Protein AF-A0A0G0M481-F1 (afdb_monomer_lite)

Radius of gyration: 31.75 Å; chains: 1; bounding box: 57×44×114 Å

Secondary structure (DSSP, 8-state):
--------TTS-HHHHHHHHHHHHHHHHHHHHHHHHHTGGGS---TT-------HHHHHHHHHHHHHHHHHT--EEEEEEEEE--SS-EEEEEE----BTBTTB-HHHHHHHHHHHHHSTTEEEEE-S--B----TTT-GGGGGGBSS-HHHHHHHHHHHHHHHHHTT-EEEEE--TTTTTHHHHHHS--HHHHHH--TT--S-EEEEEEEEEEEEEETTEEEEEEEEEESS-TT---SS-TTHHHHHHHHHHSTT--SEEEE-SS--EEEEEEEES-TT--EEEEEEEE--SBSPPPTT-SS----HHIIIIISSS------EEEE-SSSS-EEEESSHHHHHHHHHHHHHHHHHHHTT-HHHHHHHTT---

Structure (mmCIF, N/CA/C/O backbone):
data_AF-A0A0G0M481-F1
#
_entry.id   AF-A0A0G0M481-F1
#
loop_
_atom_site.group_PDB
_atom_site.id
_atom_site.type_symbol
_atom_site.label_atom_id
_atom_site.label_alt_id
_atom_site.label_comp_id
_atom_site.label_asym_id
_atom_site.label_entity_id
_atom_site.label_seq_id
_atom_site.pdbx_PDB_ins_code
_atom_site.Cartn_x
_atom_site.Cartn_y
_atom_site.Cartn_z
_atom_site.occupancy
_atom_site.B_iso_or_equiv
_atom_site.auth_seq_id
_atom_site.auth_comp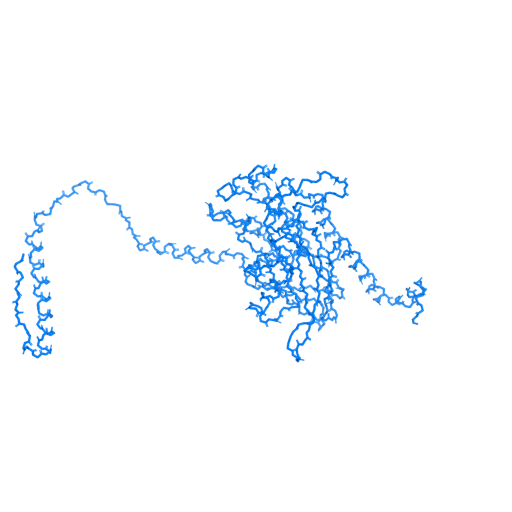_id
_atom_site.auth_asym_id
_atom_site.auth_atom_id
_atom_site.pdbx_PDB_model_num
ATOM 1 N N . MET A 1 1 ? 8.656 1.114 -71.722 1.00 40.84 1 MET A N 1
ATOM 2 C CA . MET A 1 1 ? 7.285 0.979 -72.259 1.00 40.84 1 MET A CA 1
ATOM 3 C C . MET A 1 1 ? 6.829 2.349 -72.732 1.00 40.84 1 MET A C 1
ATOM 5 O O . MET A 1 1 ? 6.982 3.296 -71.974 1.00 40.84 1 MET A O 1
ATOM 9 N N . ARG A 1 2 ? 6.351 2.487 -73.975 1.00 44.06 2 ARG A N 1
ATOM 10 C CA . ARG A 1 2 ? 5.613 3.692 -74.385 1.00 44.06 2 ARG A CA 1
ATOM 11 C C . ARG A 1 2 ? 4.217 3.577 -73.775 1.00 44.06 2 ARG A C 1
ATOM 13 O O . ARG A 1 2 ? 3.552 2.577 -74.023 1.00 44.06 2 ARG A O 1
ATOM 20 N N . GLU A 1 3 ? 3.814 4.546 -72.962 1.00 43.66 3 GLU A N 1
ATOM 21 C CA . GLU A 1 3 ? 2.431 4.672 -72.494 1.00 43.66 3 GLU A CA 1
ATOM 22 C C . GLU A 1 3 ? 1.512 4.781 -73.717 1.00 43.66 3 GLU A C 1
ATOM 24 O O . GLU A 1 3 ? 1.595 5.745 -74.481 1.00 43.66 3 GLU A O 1
ATOM 29 N N . VAL A 1 4 ? 0.657 3.783 -73.936 1.00 53.34 4 VAL A N 1
ATOM 30 C CA . VAL A 1 4 ? -0.422 3.883 -74.920 1.00 53.34 4 VAL A CA 1
ATOM 31 C C . VAL A 1 4 ? -1.553 4.649 -74.239 1.00 53.34 4 VAL A C 1
ATOM 33 O O . VAL A 1 4 ? -2.369 4.064 -73.536 1.00 53.34 4 VAL A O 1
ATOM 36 N N . LYS A 1 5 ? -1.575 5.976 -74.394 1.00 53.34 5 LYS A N 1
ATOM 37 C CA . LYS A 1 5 ? -2.700 6.810 -73.949 1.00 53.34 5 LYS A CA 1
ATOM 38 C C . LYS A 1 5 ? -3.820 6.720 -74.983 1.00 53.34 5 LYS A C 1
ATOM 40 O O . LYS A 1 5 ? -3.868 7.522 -75.910 1.00 53.34 5 LYS A O 1
ATOM 45 N N . GLY A 1 6 ? -4.677 5.710 -74.859 1.00 65.88 6 GLY A N 1
ATOM 46 C CA . GLY A 1 6 ? -5.983 5.734 -75.516 1.00 65.88 6 GLY A CA 1
ATOM 47 C C . GLY A 1 6 ? -6.893 6.706 -74.766 1.00 65.88 6 GLY A C 1
ATOM 48 O O . GLY A 1 6 ? -7.007 6.609 -73.547 1.00 65.88 6 GLY A O 1
ATOM 49 N N . ASP A 1 7 ? -7.492 7.672 -75.458 1.00 66.75 7 ASP A N 1
ATOM 50 C CA . ASP A 1 7 ? -8.517 8.538 -74.872 1.00 66.75 7 ASP A CA 1
ATOM 51 C C . ASP A 1 7 ? -9.852 7.776 -74.846 1.00 66.75 7 ASP A C 1
ATOM 53 O O . ASP A 1 7 ? -10.488 7.581 -75.881 1.00 66.75 7 ASP A O 1
ATOM 57 N N . PHE A 1 8 ? -10.245 7.299 -73.661 1.00 65.75 8 PHE A N 1
ATOM 58 C CA . PHE A 1 8 ? -11.485 6.545 -73.428 1.00 65.75 8 PHE A CA 1
ATOM 59 C C . PHE A 1 8 ? -12.613 7.409 -72.848 1.00 65.75 8 PHE A C 1
ATOM 61 O O . PHE A 1 8 ? -13.573 6.885 -72.281 1.00 65.75 8 PHE A O 1
ATOM 68 N N . SER A 1 9 ? -12.530 8.737 -72.979 1.00 72.62 9 SER A N 1
ATOM 69 C CA . SER A 1 9 ? -13.501 9.670 -72.385 1.00 72.62 9 SER A CA 1
ATOM 70 C C . SER A 1 9 ? -14.952 9.496 -72.867 1.00 72.62 9 SER A C 1
ATOM 72 O O . SER A 1 9 ? -15.862 9.969 -72.191 1.00 72.62 9 SER A O 1
ATOM 74 N N . TYR A 1 10 ? -15.189 8.766 -73.965 1.00 67.12 10 TYR A N 1
ATOM 75 C CA . TYR A 1 10 ? -16.517 8.556 -74.563 1.00 67.12 10 TYR A CA 1
ATOM 76 C C . TYR A 1 10 ? -17.113 7.146 -74.375 1.00 67.12 10 TYR A C 1
ATOM 78 O O . TYR A 1 10 ? -18.211 6.889 -74.868 1.00 67.12 10 TYR A O 1
ATOM 86 N N . ALA A 1 11 ? -16.425 6.219 -73.698 1.00 71.81 11 ALA A N 1
ATOM 87 C CA . ALA A 1 11 ? -16.953 4.868 -73.480 1.00 71.81 11 ALA A CA 1
ATOM 88 C C . ALA A 1 11 ? -17.959 4.833 -72.305 1.00 71.81 11 ALA A C 1
ATOM 90 O O . ALA A 1 11 ? -17.720 5.517 -71.304 1.00 71.81 11 ALA A O 1
ATOM 91 N N . PRO A 1 12 ? -19.051 4.041 -72.383 1.00 79.50 12 PRO A N 1
ATOM 92 C CA . PRO A 1 12 ? -19.905 3.754 -71.228 1.00 79.50 12 PRO A CA 1
ATOM 93 C C . PRO A 1 12 ? -19.081 3.165 -70.075 1.00 79.50 12 PRO A C 1
ATOM 95 O O . PRO A 1 12 ? -18.140 2.414 -70.325 1.00 79.50 12 PRO A O 1
ATOM 98 N N . GLU A 1 13 ? -19.418 3.491 -68.825 1.00 74.88 13 GLU A N 1
ATOM 99 C CA . GLU A 1 13 ? -18.588 3.145 -67.656 1.00 74.88 13 GLU A CA 1
ATOM 100 C C . GLU A 1 13 ? -18.365 1.629 -67.506 1.00 74.88 13 GLU A C 1
ATOM 102 O O . GLU A 1 13 ? -17.252 1.192 -67.239 1.00 74.88 13 GLU A O 1
ATOM 107 N N . GLU A 1 14 ? -19.377 0.823 -67.832 1.00 75.25 14 GLU A N 1
ATOM 108 C CA . GLU A 1 14 ? -19.314 -0.648 -67.844 1.00 75.25 14 GLU A CA 1
ATOM 109 C C . GLU A 1 14 ? -18.236 -1.187 -68.806 1.00 75.25 14 GLU A C 1
ATOM 111 O O . GLU A 1 14 ? -17.574 -2.181 -68.524 1.00 75.25 14 GLU A O 1
ATOM 116 N N . VAL A 1 15 ? -18.001 -0.492 -69.924 1.00 77.12 15 VAL A N 1
ATOM 117 C CA . VAL A 1 15 ? -16.976 -0.859 -70.914 1.00 77.12 15 VAL A CA 1
ATOM 118 C C . VAL A 1 15 ? -15.576 -0.463 -70.434 1.00 77.12 15 VAL A C 1
ATOM 120 O O . VAL A 1 15 ? -14.592 -1.080 -70.840 1.00 77.12 15 VAL A O 1
ATOM 123 N N . LYS A 1 16 ? -15.455 0.550 -69.564 1.00 77.19 16 LYS A N 1
ATOM 124 C CA . LYS A 1 16 ? -14.160 0.949 -68.991 1.00 77.19 16 LYS A CA 1
ATOM 125 C C . LYS A 1 16 ? -13.661 -0.071 -67.972 1.00 77.19 16 LYS A C 1
ATOM 127 O O . LYS A 1 16 ? -12.471 -0.376 -67.996 1.00 77.19 16 LYS A O 1
ATOM 132 N N . ASP A 1 17 ? -14.545 -0.617 -67.140 1.00 77.81 17 ASP A N 1
ATOM 133 C CA . ASP A 1 17 ? -14.179 -1.616 -66.128 1.00 77.81 17 ASP A CA 1
ATOM 134 C C . ASP A 1 17 ? -13.707 -2.926 -66.778 1.00 77.81 17 ASP A C 1
ATOM 136 O O . ASP A 1 17 ? -12.600 -3.389 -66.494 1.00 77.81 17 ASP A O 1
ATOM 140 N N . GLU A 1 18 ? -14.458 -3.458 -67.750 1.00 81.50 18 GLU A N 1
ATOM 141 C CA . GLU A 1 18 ? -14.036 -4.651 -68.504 1.00 81.50 18 GLU A CA 1
ATOM 142 C C . GLU A 1 18 ? -12.710 -4.428 -69.251 1.00 81.50 18 GLU A C 1
ATOM 144 O O . GLU A 1 18 ? -11.869 -5.327 -69.349 1.00 81.50 18 GLU A O 1
ATOM 149 N N . TRP A 1 19 ? -12.485 -3.214 -69.763 1.00 77.75 19 TRP A N 1
ATOM 150 C CA . TRP A 1 19 ? -11.239 -2.870 -70.440 1.00 77.75 19 TRP A CA 1
ATOM 151 C C . TRP A 1 19 ? -10.054 -2.770 -69.469 1.00 77.75 19 TRP A C 1
ATOM 153 O O . TRP A 1 19 ? -8.956 -3.224 -69.799 1.00 77.75 19 TRP A O 1
ATOM 163 N N . MET A 1 20 ? -10.254 -2.232 -68.263 1.00 79.81 20 MET A N 1
ATOM 164 C CA . MET A 1 20 ? -9.219 -2.168 -67.224 1.00 79.81 20 MET A CA 1
ATOM 165 C C . MET A 1 20 ? -8.842 -3.555 -66.693 1.00 79.81 20 MET A C 1
ATOM 167 O O . MET A 1 20 ? -7.650 -3.822 -66.497 1.00 79.81 20 MET A O 1
ATOM 171 N N . ASP A 1 21 ? -9.812 -4.454 -66.536 1.00 81.31 21 ASP A N 1
ATOM 172 C CA . ASP A 1 21 ? -9.558 -5.849 -66.167 1.00 81.31 21 ASP A CA 1
ATOM 173 C C . ASP A 1 21 ? -8.775 -6.574 -67.268 1.00 81.31 21 ASP A C 1
ATOM 175 O O . ASP A 1 21 ? -7.730 -7.173 -66.999 1.00 81.31 21 ASP A O 1
ATOM 179 N N . LEU A 1 22 ? -9.178 -6.417 -68.534 1.00 81.69 22 LEU A N 1
ATOM 180 C CA . LEU A 1 22 ? -8.458 -6.990 -69.672 1.00 81.69 22 LEU A CA 1
ATOM 181 C C . LEU A 1 22 ? -7.022 -6.455 -69.777 1.00 81.69 22 LEU A C 1
ATOM 183 O O . LEU A 1 22 ? -6.088 -7.218 -70.026 1.00 81.69 22 LEU A O 1
ATOM 187 N N . MET A 1 23 ? -6.813 -5.153 -69.577 1.00 81.25 23 MET A N 1
ATOM 188 C CA . MET A 1 23 ? -5.474 -4.558 -69.595 1.00 81.25 23 MET A CA 1
ATOM 189 C C . MET A 1 23 ? -4.624 -5.021 -68.408 1.00 81.25 23 MET A C 1
ATOM 191 O O . MET A 1 23 ? -3.413 -5.211 -68.564 1.00 81.25 23 MET A O 1
ATOM 195 N N . THR A 1 24 ? -5.238 -5.270 -67.251 1.00 80.94 24 THR A N 1
ATOM 196 C CA . THR A 1 24 ? -4.575 -5.875 -66.088 1.00 80.94 24 THR A CA 1
ATOM 197 C C . THR A 1 24 ? -4.164 -7.315 -66.385 1.00 80.94 24 THR A C 1
ATOM 199 O O . THR A 1 24 ? -3.017 -7.691 -66.132 1.00 80.94 24 THR A O 1
ATOM 202 N N . ASP A 1 25 ? -5.036 -8.102 -67.010 1.00 84.25 25 ASP A N 1
ATOM 203 C CA . ASP A 1 25 ? -4.751 -9.477 -67.414 1.00 84.25 25 ASP A CA 1
ATOM 204 C C . ASP A 1 25 ? -3.673 -9.558 -68.496 1.00 84.25 25 ASP A C 1
ATOM 206 O O . ASP A 1 25 ? -2.743 -10.361 -68.381 1.00 84.25 25 ASP A O 1
ATOM 210 N N . ILE A 1 26 ? -3.723 -8.685 -69.506 1.00 81.12 26 ILE A N 1
ATOM 211 C CA . ILE A 1 26 ? -2.690 -8.574 -70.544 1.00 81.12 26 ILE A CA 1
ATOM 212 C C . ILE A 1 26 ? -1.359 -8.140 -69.930 1.00 81.12 26 ILE A C 1
ATOM 214 O O . ILE A 1 26 ? -0.320 -8.711 -70.265 1.00 81.12 26 ILE A O 1
ATOM 218 N N . SER A 1 27 ? -1.363 -7.174 -69.008 1.00 80.75 27 SER A N 1
ATOM 219 C CA . SER A 1 27 ? -0.159 -6.745 -68.290 1.00 80.75 27 SER A CA 1
ATOM 220 C C . SER A 1 27 ? 0.432 -7.897 -67.473 1.00 80.75 27 SER A C 1
ATOM 222 O O . SER A 1 27 ? 1.616 -8.217 -67.606 1.00 80.75 27 SER A O 1
ATOM 224 N N . ASN A 1 28 ? -0.398 -8.617 -66.714 1.00 81.56 28 ASN A N 1
ATOM 225 C CA . ASN A 1 28 ? 0.013 -9.787 -65.938 1.00 81.56 28 ASN A CA 1
ATOM 226 C C . ASN A 1 28 ? 0.538 -10.924 -66.831 1.00 81.56 28 ASN A C 1
ATOM 228 O O . ASN A 1 28 ? 1.534 -11.570 -66.493 1.00 81.56 28 ASN A O 1
ATOM 232 N N . ALA A 1 29 ? -0.093 -11.168 -67.981 1.00 82.69 29 ALA A N 1
ATOM 233 C CA . ALA A 1 29 ? 0.340 -12.164 -68.955 1.00 82.69 29 ALA A CA 1
ATOM 234 C C . ALA A 1 29 ? 1.660 -11.764 -69.630 1.00 82.69 29 ALA A C 1
ATOM 236 O O . ALA A 1 29 ? 2.574 -12.585 -69.717 1.00 82.69 29 ALA A O 1
ATOM 237 N N . SER A 1 30 ? 1.804 -10.498 -70.033 1.00 81.50 30 SER A N 1
ATOM 238 C CA . SER A 1 30 ? 3.041 -9.945 -70.593 1.00 81.50 30 SER A CA 1
ATOM 239 C C . SER A 1 30 ? 4.186 -10.049 -69.589 1.00 81.50 30 SER A C 1
ATOM 241 O O . SER A 1 30 ? 5.251 -10.555 -69.933 1.00 81.50 30 SER A O 1
ATOM 243 N N . LEU A 1 31 ? 3.955 -9.682 -68.323 1.00 75.06 31 LEU A N 1
ATOM 244 C CA . LEU A 1 31 ? 4.934 -9.836 -67.246 1.00 75.06 31 LEU A CA 1
ATOM 245 C C . LEU A 1 31 ? 5.313 -11.303 -67.019 1.00 75.06 31 LEU A C 1
ATOM 247 O O . LEU A 1 31 ? 6.483 -11.596 -66.784 1.00 75.06 31 LEU A O 1
ATOM 251 N N . LYS A 1 32 ? 4.365 -12.246 -67.110 1.00 79.50 32 LYS A N 1
ATOM 252 C CA . LYS A 1 32 ? 4.666 -13.688 -67.035 1.00 79.50 32 LYS A CA 1
ATOM 253 C C . LYS A 1 32 ? 5.544 -14.149 -68.201 1.00 79.50 32 LYS A C 1
ATOM 255 O O . LYS A 1 32 ? 6.520 -14.861 -67.970 1.00 79.50 32 LYS A O 1
ATOM 260 N N . VAL A 1 33 ? 5.227 -13.743 -69.432 1.00 80.19 33 VAL A N 1
ATOM 261 C CA . VAL A 1 33 ? 6.001 -14.101 -70.635 1.00 80.19 33 VAL A CA 1
ATOM 262 C C . VAL A 1 33 ? 7.403 -13.494 -70.588 1.00 80.19 33 VAL A C 1
ATOM 264 O O . VAL A 1 33 ? 8.383 -14.182 -70.871 1.00 80.19 33 VAL A O 1
ATOM 267 N N . GLU A 1 34 ? 7.515 -12.228 -70.192 1.00 77.75 34 GLU A N 1
ATOM 268 C CA . GLU A 1 34 ? 8.793 -11.534 -70.072 1.00 77.75 34 GLU A CA 1
ATOM 269 C C . GLU A 1 34 ? 9.644 -12.142 -68.949 1.00 77.75 34 GLU A C 1
ATOM 271 O O . GLU A 1 34 ? 10.799 -12.485 -69.185 1.00 77.75 34 GLU A O 1
ATOM 276 N N . ARG A 1 35 ? 9.067 -12.424 -67.769 1.00 74.69 35 ARG A N 1
ATOM 277 C CA . ARG A 1 35 ? 9.763 -13.146 -66.684 1.00 74.69 35 ARG A CA 1
ATOM 278 C C . ARG A 1 35 ? 10.349 -14.471 -67.161 1.00 74.69 35 ARG A C 1
ATOM 280 O O . ARG A 1 35 ? 11.500 -14.750 -66.845 1.00 74.69 35 ARG A O 1
ATOM 287 N N . LYS A 1 36 ? 9.597 -15.238 -67.957 1.00 77.44 36 LYS A N 1
ATOM 288 C CA . LYS A 1 36 ? 10.046 -16.521 -68.519 1.00 77.44 36 LYS A CA 1
ATOM 289 C C . LYS A 1 36 ? 11.193 -16.350 -69.521 1.00 77.44 36 LYS A C 1
ATOM 291 O O . LYS A 1 36 ? 12.123 -17.149 -69.541 1.00 77.44 36 LYS A O 1
ATOM 296 N N . LYS A 1 37 ? 11.174 -15.274 -70.320 1.00 77.88 37 LYS A N 1
ATOM 297 C CA . LYS A 1 37 ? 12.295 -14.905 -71.203 1.00 77.88 37 LYS A CA 1
ATOM 298 C C . LYS A 1 37 ? 13.559 -14.519 -70.440 1.00 77.88 37 LYS A C 1
ATOM 300 O O . LYS A 1 37 ? 14.625 -14.671 -71.003 1.00 77.88 37 LYS A O 1
ATOM 305 N N . TRP A 1 38 ? 13.474 -14.047 -69.200 1.00 76.06 38 TRP A N 1
ATOM 306 C CA . TRP A 1 38 ? 14.651 -13.671 -68.406 1.00 76.06 38 TRP A CA 1
ATOM 307 C C . TRP A 1 38 ? 15.047 -14.720 -67.356 1.00 76.06 38 TRP A C 1
ATOM 309 O O . TRP A 1 38 ? 16.016 -14.514 -66.629 1.00 76.06 38 TRP A O 1
ATOM 319 N N . GLU A 1 39 ? 14.348 -15.860 -67.269 1.00 72.50 39 GLU A N 1
ATOM 320 C CA . GLU A 1 39 ? 14.670 -16.933 -66.312 1.00 72.50 39 GLU A CA 1
ATOM 321 C C . GLU A 1 39 ? 16.102 -17.467 -66.475 1.00 72.50 39 GLU A C 1
ATOM 323 O O . GLU A 1 39 ? 16.731 -17.792 -65.475 1.00 72.50 39 GLU A O 1
ATOM 328 N N . HIS A 1 40 ? 16.647 -17.465 -67.697 1.00 73.00 40 HIS A N 1
ATOM 329 C CA . HIS A 1 40 ? 18.017 -17.905 -68.001 1.00 73.00 40 HIS A CA 1
ATOM 330 C C . HIS A 1 40 ? 19.101 -16.831 -67.790 1.00 73.00 40 HIS A C 1
ATOM 332 O O . HIS A 1 40 ? 20.282 -17.132 -67.910 1.00 73.00 40 HIS A O 1
ATOM 338 N N . PHE A 1 41 ? 18.717 -15.588 -67.479 1.00 70.62 41 PHE A N 1
ATOM 339 C CA . PHE A 1 41 ? 19.636 -14.507 -67.091 1.00 70.62 41 PHE A CA 1
ATOM 340 C C . PHE A 1 41 ? 19.697 -14.315 -65.572 1.00 70.62 41 PHE A C 1
ATOM 342 O O . PHE A 1 41 ? 20.280 -13.341 -65.091 1.00 70.62 41 PHE A O 1
ATOM 349 N N . ARG A 1 42 ? 19.076 -15.211 -64.794 1.00 70.94 42 ARG A N 1
ATOM 350 C CA . ARG A 1 42 ? 19.176 -15.162 -63.339 1.00 70.94 42 ARG A CA 1
ATOM 351 C C . ARG A 1 42 ? 20.582 -15.611 -62.940 1.00 70.94 42 ARG A C 1
ATOM 353 O O . ARG A 1 42 ? 20.960 -16.722 -63.293 1.00 70.94 42 ARG A O 1
ATOM 360 N N . PRO A 1 43 ? 21.365 -14.768 -62.252 1.00 77.00 43 PRO A N 1
ATOM 361 C CA . PRO A 1 43 ? 22.667 -15.187 -61.759 1.00 77.00 43 PRO A CA 1
ATOM 362 C C . PRO A 1 43 ? 22.500 -16.359 -60.785 1.00 77.00 43 PRO A C 1
ATOM 364 O O . PRO A 1 43 ? 21.654 -16.310 -59.889 1.00 77.00 43 PRO A O 1
ATOM 367 N N . ASP A 1 44 ? 23.319 -17.394 -60.958 1.00 77.88 44 ASP A N 1
ATOM 368 C CA . ASP A 1 44 ? 23.423 -18.493 -60.004 1.00 77.88 44 ASP A CA 1
ATOM 369 C C . ASP A 1 44 ? 24.261 -18.033 -58.814 1.00 77.88 44 ASP A C 1
ATOM 371 O O . ASP A 1 44 ? 25.463 -17.784 -58.922 1.00 77.88 44 ASP A O 1
ATOM 375 N N . PHE A 1 45 ? 23.626 -17.908 -57.652 1.00 80.31 45 PHE A N 1
ATOM 376 C CA . PHE A 1 45 ? 24.327 -17.536 -56.432 1.00 80.31 45 PHE A CA 1
ATOM 377 C C . PHE A 1 45 ? 24.798 -18.787 -55.683 1.00 80.31 45 PHE A C 1
ATOM 379 O O . PHE A 1 45 ? 24.165 -19.223 -54.721 1.00 80.31 45 PHE A O 1
ATOM 386 N N . LEU A 1 46 ? 25.914 -19.353 -56.141 1.00 77.06 46 LEU A N 1
ATOM 387 C CA . LEU A 1 46 ? 26.436 -20.658 -55.707 1.00 77.06 46 LEU A CA 1
ATOM 388 C C . LEU A 1 46 ? 26.762 -20.743 -54.204 1.00 77.06 46 LEU A C 1
ATOM 390 O O . LEU A 1 46 ? 26.613 -21.808 -53.614 1.00 77.06 46 LEU A O 1
ATOM 394 N N . ASP A 1 47 ? 27.119 -19.617 -53.579 1.00 80.25 47 ASP A N 1
ATOM 395 C CA . ASP A 1 47 ? 27.544 -19.557 -52.173 1.00 80.25 47 ASP A CA 1
ATOM 396 C C . ASP A 1 47 ? 26.591 -18.744 -51.277 1.00 80.25 47 ASP A C 1
ATOM 398 O O . ASP A 1 47 ? 26.973 -18.272 -50.202 1.00 80.25 47 ASP A O 1
ATOM 402 N N . THR A 1 48 ? 25.334 -18.538 -51.695 1.00 77.00 48 THR A N 1
ATOM 403 C CA . THR A 1 48 ? 24.372 -17.816 -50.846 1.00 77.00 48 THR A CA 1
ATOM 404 C C . THR A 1 48 ? 23.983 -18.654 -49.642 1.00 77.00 48 THR A C 1
ATOM 406 O O . THR A 1 48 ? 23.210 -19.606 -49.730 1.00 77.00 48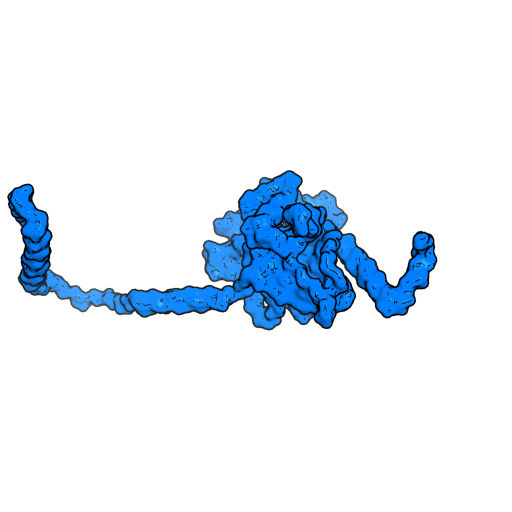 THR A O 1
ATOM 409 N N . GLN A 1 49 ? 24.459 -18.239 -48.474 1.00 73.12 49 GLN A N 1
ATOM 410 C CA . GLN A 1 49 ? 23.938 -18.727 -47.210 1.00 73.12 49 GLN A CA 1
ATOM 411 C C . GLN A 1 49 ? 22.598 -18.045 -46.925 1.00 73.12 49 GLN A C 1
ATOM 413 O O . GLN A 1 49 ? 22.540 -16.903 -46.472 1.00 73.12 49 GLN A O 1
ATOM 418 N N . SER A 1 50 ? 21.497 -18.746 -47.182 1.00 76.19 50 SER A N 1
ATOM 419 C CA . SER A 1 50 ? 20.186 -18.317 -46.701 1.00 76.19 50 SER A CA 1
ATOM 420 C C . SER A 1 50 ? 19.999 -18.781 -45.261 1.00 76.19 50 SER A C 1
ATOM 422 O O . SER A 1 50 ? 20.038 -19.981 -44.974 1.00 76.19 50 SER A O 1
ATOM 424 N N . ARG A 1 51 ? 19.735 -17.852 -44.341 1.00 74.19 51 ARG A N 1
ATOM 425 C CA . ARG A 1 51 ? 19.233 -18.224 -43.017 1.00 74.19 51 ARG A CA 1
ATOM 426 C C . ARG A 1 51 ? 17.807 -18.743 -43.199 1.00 74.19 51 ARG A C 1
ATOM 428 O O . ARG A 1 51 ? 16.952 -17.992 -43.659 1.00 74.19 51 ARG A O 1
ATOM 435 N N . ASN A 1 52 ? 17.552 -20.005 -42.851 1.00 80.06 52 ASN A N 1
ATOM 436 C CA . ASN A 1 52 ? 16.192 -20.542 -42.807 1.00 80.06 52 ASN A CA 1
ATOM 437 C C . ASN A 1 52 ? 15.451 -19.875 -41.635 1.00 80.06 52 ASN A C 1
ATOM 439 O O . ASN A 1 52 ? 15.530 -20.322 -40.492 1.00 80.06 52 ASN A O 1
ATOM 443 N N . TYR A 1 53 ? 14.866 -18.709 -41.903 1.00 83.62 53 TYR A N 1
ATOM 444 C CA . TYR A 1 53 ? 14.141 -17.899 -40.936 1.00 83.62 53 TYR A CA 1
ATOM 445 C C . TYR A 1 53 ? 12.646 -18.106 -41.157 1.00 83.62 53 TYR A C 1
ATOM 447 O O . TYR A 1 53 ? 12.038 -17.470 -42.018 1.00 83.62 53 TYR A O 1
ATOM 455 N N . ASP A 1 54 ? 12.059 -19.009 -40.377 1.00 90.81 54 ASP A N 1
ATOM 456 C CA . ASP A 1 54 ? 10.614 -19.201 -40.360 1.00 90.81 54 ASP A CA 1
ATOM 457 C C . ASP A 1 54 ? 9.962 -18.084 -39.532 1.00 90.81 54 ASP A C 1
ATOM 459 O O . ASP A 1 54 ? 9.784 -18.175 -38.313 1.00 90.81 54 ASP A O 1
ATOM 463 N N . ALA A 1 55 ? 9.621 -16.992 -40.215 1.00 92.38 55 ALA A N 1
ATOM 464 C CA . ALA A 1 55 ? 8.946 -15.855 -39.604 1.00 92.38 55 ALA A CA 1
ATOM 465 C C . ALA A 1 55 ? 7.614 -16.255 -38.938 1.00 92.38 55 ALA A C 1
ATOM 467 O O . ALA A 1 55 ? 7.254 -15.672 -37.915 1.00 92.38 55 ALA A O 1
ATOM 468 N N . GLN A 1 56 ? 6.896 -17.256 -39.466 1.00 93.50 56 GLN A N 1
ATOM 469 C CA . GLN A 1 56 ? 5.626 -17.708 -38.890 1.00 93.50 56 GLN A CA 1
ATOM 470 C C . GLN A 1 56 ? 5.852 -18.438 -37.566 1.00 93.50 56 GLN A C 1
ATOM 472 O O . GLN A 1 56 ? 5.151 -18.171 -36.588 1.00 93.50 56 GLN A O 1
ATOM 477 N N . GLN A 1 57 ? 6.867 -19.302 -37.501 1.00 93.00 57 GLN A N 1
ATOM 478 C CA . GLN A 1 57 ? 7.256 -19.966 -36.259 1.00 93.00 57 GLN A CA 1
ATOM 479 C C . GLN A 1 57 ? 7.715 -18.956 -35.197 1.00 93.00 57 GLN A C 1
ATOM 481 O O . GLN A 1 57 ? 7.321 -19.066 -34.031 1.00 93.00 57 GLN A O 1
ATOM 486 N N . VAL A 1 58 ? 8.493 -17.939 -35.588 1.00 93.06 58 VAL A N 1
ATOM 487 C CA . VAL A 1 58 ? 8.913 -16.866 -34.673 1.00 93.06 58 VAL A CA 1
ATOM 488 C C . VAL A 1 58 ? 7.698 -16.110 -34.137 1.00 93.06 58 VAL A C 1
ATOM 490 O O . VAL A 1 58 ? 7.559 -15.988 -32.919 1.00 93.06 58 VAL A O 1
ATOM 493 N N . LEU A 1 59 ? 6.780 -15.673 -35.004 1.00 95.06 59 LEU A N 1
ATOM 494 C CA . LEU A 1 59 ? 5.561 -14.969 -34.591 1.00 95.06 59 LEU A CA 1
ATOM 495 C C . LEU A 1 59 ? 4.696 -15.810 -33.648 1.00 95.06 59 LEU A C 1
ATOM 497 O O . LEU A 1 59 ? 4.262 -15.306 -32.612 1.00 95.06 59 LEU A O 1
ATOM 501 N N . LYS A 1 60 ? 4.514 -17.103 -33.942 1.00 96.06 60 LYS A N 1
ATOM 502 C CA . LYS A 1 60 ? 3.792 -18.029 -33.059 1.00 96.06 60 LYS A CA 1
ATOM 503 C C . LYS A 1 60 ? 4.429 -18.087 -31.667 1.00 96.06 60 LYS A C 1
ATOM 505 O O . LYS A 1 60 ? 3.731 -17.925 -30.668 1.00 96.06 60 LYS A O 1
ATOM 510 N N . SER A 1 61 ? 5.755 -18.226 -31.599 1.00 95.25 61 SER A N 1
ATOM 511 C CA . SER A 1 61 ? 6.481 -18.266 -30.323 1.00 95.25 61 SER A CA 1
ATOM 512 C C . SER A 1 61 ? 6.375 -16.951 -29.535 1.00 95.25 61 SER A C 1
ATOM 514 O O . SER A 1 61 ? 6.307 -16.963 -28.306 1.00 95.25 61 SER A O 1
ATOM 516 N N . MET A 1 62 ? 6.308 -15.805 -30.224 1.00 94.31 62 MET A N 1
ATOM 517 C CA . MET A 1 62 ? 6.096 -14.498 -29.597 1.00 94.31 62 MET A CA 1
ATOM 518 C C . MET A 1 62 ? 4.682 -14.369 -29.023 1.00 94.31 62 MET A C 1
ATOM 520 O O . MET A 1 62 ? 4.527 -13.876 -27.905 1.00 94.31 62 MET A O 1
ATOM 524 N N . SER A 1 63 ? 3.658 -14.835 -29.744 1.00 94.31 63 SER A N 1
ATOM 525 C CA . SER A 1 63 ? 2.273 -14.847 -29.257 1.00 94.31 63 SER A CA 1
ATOM 526 C C . SER A 1 63 ? 2.108 -15.731 -28.023 1.00 94.31 63 SER A C 1
ATOM 528 O O . SER A 1 63 ? 1.519 -15.291 -27.037 1.00 94.31 63 SER A O 1
ATOM 530 N N . GLU A 1 64 ? 2.676 -16.939 -28.041 1.00 95.56 64 GLU A N 1
ATOM 531 C CA . GLU A 1 64 ? 2.656 -17.856 -26.895 1.00 95.56 64 GLU A CA 1
ATOM 532 C C . GLU A 1 64 ? 3.351 -17.237 -25.675 1.00 95.56 64 GLU A C 1
ATOM 534 O O . GLU A 1 64 ? 2.779 -17.200 -24.586 1.00 95.56 64 GLU A O 1
ATOM 539 N N . ARG A 1 65 ? 4.544 -16.654 -25.861 1.00 93.06 65 ARG A N 1
ATOM 540 C CA . ARG A 1 65 ? 5.263 -15.952 -24.785 1.00 93.06 65 ARG A CA 1
ATOM 541 C C . ARG A 1 65 ? 4.489 -14.760 -24.236 1.00 93.06 65 ARG A C 1
ATOM 543 O O . ARG A 1 65 ? 4.497 -14.556 -23.028 1.00 93.06 65 ARG A O 1
ATOM 550 N N . ARG A 1 66 ? 3.803 -13.987 -25.086 1.00 92.31 66 ARG A N 1
ATOM 551 C CA . ARG A 1 66 ? 2.954 -12.872 -24.641 1.00 92.31 66 ARG A CA 1
ATOM 552 C C . ARG A 1 66 ? 1.812 -13.365 -23.754 1.00 92.31 66 ARG A C 1
ATOM 554 O O . ARG A 1 66 ? 1.550 -12.737 -22.736 1.00 92.31 66 ARG A O 1
ATOM 561 N N . ILE A 1 67 ? 1.136 -14.452 -24.133 1.00 93.38 67 ILE A N 1
ATOM 562 C CA . ILE A 1 67 ? 0.039 -15.026 -23.338 1.00 93.38 67 ILE A CA 1
ATOM 563 C C . ILE A 1 67 ? 0.569 -15.516 -21.990 1.00 93.38 67 ILE A C 1
ATOM 565 O O . ILE A 1 67 ? 0.019 -15.140 -20.959 1.00 93.38 67 ILE A O 1
ATOM 569 N N . LEU A 1 68 ? 1.669 -16.275 -21.994 1.00 92.81 68 LEU A N 1
ATOM 570 C CA . LEU A 1 68 ? 2.302 -16.763 -20.767 1.00 92.81 68 LEU A CA 1
ATOM 571 C C . L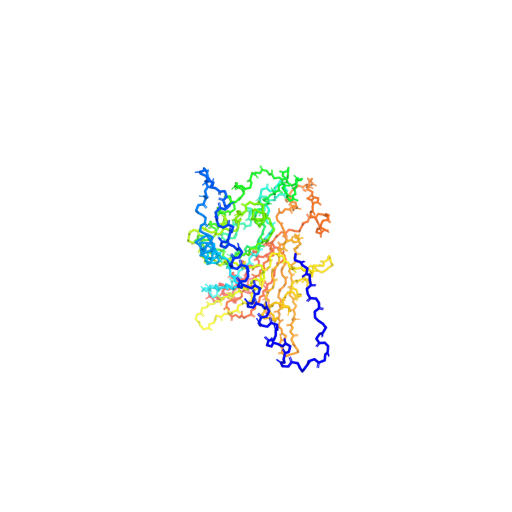EU A 1 68 ? 2.733 -15.614 -19.852 1.00 92.81 68 LEU A C 1
ATOM 573 O O . LEU A 1 68 ? 2.475 -15.672 -18.658 1.00 92.81 68 LEU A O 1
ATOM 577 N N . TYR A 1 69 ? 3.318 -14.553 -20.412 1.00 89.19 69 TYR A N 1
ATOM 578 C CA . TYR A 1 69 ? 3.699 -13.359 -19.658 1.00 89.19 69 TYR A CA 1
ATOM 579 C C . TYR A 1 69 ? 2.490 -12.656 -19.022 1.00 89.19 69 TYR A C 1
ATOM 581 O O . TYR A 1 69 ? 2.544 -12.256 -17.866 1.00 89.19 69 TYR A O 1
ATOM 589 N N . GLN A 1 70 ? 1.377 -12.518 -19.750 1.00 88.75 70 GLN A N 1
ATOM 590 C CA . GLN A 1 70 ? 0.157 -11.920 -19.193 1.00 88.75 70 GLN A CA 1
ATOM 591 C C . GLN A 1 70 ? -0.457 -12.795 -18.092 1.00 88.75 70 GLN A C 1
ATOM 593 O O . GLN A 1 70 ? -0.970 -12.271 -17.113 1.00 88.75 70 GLN A O 1
ATOM 598 N N . GLN A 1 71 ? -0.379 -14.120 -18.233 1.00 89.50 71 GLN A N 1
ATOM 599 C CA . GLN A 1 71 ? -0.866 -15.075 -17.235 1.00 89.50 71 GLN A CA 1
ATOM 600 C C . GLN A 1 71 ? 0.050 -15.199 -16.011 1.00 89.50 71 GLN A C 1
ATOM 602 O O . GLN A 1 71 ? -0.415 -15.622 -14.957 1.00 89.50 71 GLN A O 1
ATOM 607 N N . SER A 1 72 ? 1.339 -14.866 -16.140 1.00 89.25 72 SER A N 1
ATOM 608 C CA . SER A 1 72 ? 2.305 -14.922 -15.038 1.00 89.25 72 SER A CA 1
ATOM 609 C C . SER A 1 72 ? 2.317 -13.669 -14.167 1.00 89.25 72 SER A C 1
ATOM 611 O O . SER A 1 72 ? 3.005 -13.660 -13.148 1.00 89.25 72 SER A O 1
ATOM 613 N N . LYS A 1 73 ? 1.595 -12.614 -14.565 1.00 92.81 73 LYS A N 1
ATOM 614 C CA . LYS A 1 73 ? 1.443 -11.396 -13.766 1.00 92.81 73 LYS A CA 1
ATOM 615 C C . LYS A 1 73 ? 0.887 -11.732 -12.388 1.00 92.81 73 LYS A C 1
ATOM 617 O O . LYS A 1 73 ? -0.029 -12.541 -12.245 1.00 92.81 73 LYS A O 1
ATOM 622 N N . ILE A 1 74 ? 1.480 -11.121 -11.370 1.00 95.56 74 ILE A N 1
ATOM 623 C CA . ILE A 1 74 ? 1.118 -11.366 -9.970 1.00 95.56 74 ILE A CA 1
ATOM 624 C C . ILE A 1 74 ? 0.086 -10.362 -9.457 1.00 95.56 74 ILE A C 1
ATOM 626 O O . ILE A 1 74 ? -0.448 -10.561 -8.358 1.00 95.56 74 ILE A O 1
ATOM 630 N N . GLU A 1 75 ? -0.114 -9.284 -10.217 1.00 96.00 75 GLU A N 1
ATOM 631 C CA . GLU A 1 75 ? -1.037 -8.193 -9.966 1.00 96.00 75 GLU A CA 1
ATOM 632 C C . GLU A 1 75 ? -2.448 -8.464 -10.505 1.00 96.00 75 GLU A C 1
ATOM 634 O O . GLU A 1 75 ? -2.641 -9.184 -11.485 1.00 96.00 75 GLU A O 1
ATOM 639 N N . GLN A 1 76 ? -3.442 -7.877 -9.843 1.00 96.56 76 GLN A N 1
ATOM 640 C CA . GLN A 1 76 ? -4.856 -7.946 -10.211 1.00 96.56 76 GLN A CA 1
ATOM 641 C C . GLN A 1 76 ? -5.573 -6.640 -9.839 1.00 96.56 76 GLN A C 1
ATOM 643 O O . GLN A 1 76 ? -5.088 -5.874 -9.008 1.00 96.56 76 GLN A O 1
ATOM 648 N N . MET A 1 77 ? -6.745 -6.385 -10.418 1.00 96.94 77 MET A N 1
ATOM 649 C CA . MET A 1 77 ? -7.521 -5.174 -10.112 1.00 96.94 77 MET A CA 1
ATOM 650 C C . MET A 1 77 ? -8.192 -5.219 -8.737 1.00 96.94 77 MET A C 1
ATOM 652 O O . MET A 1 77 ? -8.333 -4.182 -8.097 1.00 96.94 77 MET A O 1
ATOM 656 N N . GLU A 1 78 ? -8.591 -6.405 -8.273 1.00 97.88 78 GLU A N 1
ATOM 657 C CA . GLU A 1 78 ? -9.374 -6.564 -7.045 1.00 97.88 78 GLU A CA 1
ATOM 658 C C . GLU A 1 78 ? -8.794 -7.650 -6.138 1.00 97.88 78 GLU A C 1
ATOM 660 O O . GLU A 1 78 ? -8.405 -8.726 -6.592 1.00 97.88 78 GLU A O 1
ATOM 665 N N . GLY A 1 79 ? -8.751 -7.394 -4.833 1.00 97.88 79 GLY A N 1
ATOM 666 C CA . GLY A 1 79 ? -8.298 -8.335 -3.810 1.00 97.88 79 GLY A CA 1
ATOM 667 C C . GLY A 1 79 ? -9.378 -8.569 -2.766 1.00 97.88 79 GLY A C 1
ATOM 668 O O . GLY A 1 79 ? -10.071 -7.638 -2.387 1.00 97.88 79 GLY A O 1
ATOM 669 N N . HIS A 1 80 ? -9.508 -9.800 -2.274 1.00 98.44 80 HIS A N 1
ATOM 670 C CA . HIS A 1 80 ? -10.522 -10.161 -1.282 1.00 98.44 80 HIS A CA 1
ATOM 671 C C . HIS A 1 80 ? -9.853 -10.792 -0.065 1.00 98.44 80 HIS A C 1
ATOM 673 O O . HIS A 1 80 ? -9.206 -11.833 -0.184 1.00 98.44 80 HIS A O 1
ATOM 679 N N . ILE A 1 81 ? -10.025 -10.187 1.109 1.00 98.25 81 ILE A N 1
ATOM 680 C CA . ILE A 1 81 ? -9.434 -10.656 2.363 1.00 98.25 81 ILE A CA 1
ATOM 681 C C . ILE A 1 81 ? -10.513 -10.806 3.422 1.00 98.25 81 ILE A C 1
ATOM 683 O O . ILE A 1 81 ? -11.336 -9.920 3.614 1.00 98.25 81 ILE A O 1
ATOM 687 N N . LYS A 1 82 ? -10.485 -11.922 4.156 1.00 98.44 82 LYS A N 1
ATOM 688 C CA . LYS A 1 82 ? -11.417 -12.182 5.254 1.00 98.44 82 LYS A CA 1
ATOM 689 C C . LYS A 1 82 ? -10.688 -12.377 6.573 1.00 98.44 82 LYS A C 1
ATOM 691 O O . LYS A 1 82 ? -9.891 -13.304 6.710 1.00 98.44 82 LYS A O 1
ATOM 696 N N . ILE A 1 83 ? -11.051 -11.579 7.571 1.00 98.00 83 ILE A N 1
ATOM 697 C CA . ILE A 1 83 ? -10.526 -11.655 8.933 1.00 98.00 83 ILE A CA 1
ATOM 698 C C . ILE A 1 83 ? -11.664 -12.042 9.875 1.00 98.00 83 ILE A C 1
ATOM 700 O O . ILE A 1 83 ? -12.590 -11.276 10.136 1.00 98.00 83 ILE A O 1
ATOM 704 N N . LYS A 1 84 ? -11.588 -13.268 10.399 1.00 97.62 84 LYS A N 1
ATOM 705 C CA . LYS A 1 84 ? -12.586 -13.811 11.328 1.00 97.62 84 LYS A CA 1
ATOM 706 C C . LYS A 1 84 ? -12.291 -13.352 12.754 1.00 97.62 84 LYS A C 1
ATOM 708 O O . LYS A 1 84 ? -11.526 -13.998 13.466 1.00 97.62 84 LYS A O 1
ATOM 713 N N . THR A 1 85 ? -12.919 -12.267 13.181 1.00 95.62 85 THR A N 1
ATOM 714 C CA . THR A 1 85 ? -12.722 -11.652 14.501 1.00 95.62 85 THR A CA 1
ATOM 715 C C . THR A 1 85 ? -14.025 -11.028 14.985 1.00 95.62 85 THR A C 1
ATOM 717 O O . THR A 1 85 ? -14.832 -10.628 14.160 1.00 95.62 85 THR A O 1
ATOM 720 N N . ASP A 1 86 ? -14.216 -10.953 16.299 1.00 93.56 86 ASP A N 1
ATOM 721 C CA . ASP A 1 86 ? -15.268 -10.129 16.922 1.00 93.56 86 ASP A CA 1
ATOM 722 C C . ASP A 1 86 ? -14.676 -8.820 17.481 1.00 93.56 86 ASP A C 1
ATOM 724 O O . ASP A 1 86 ? -15.387 -7.931 17.929 1.00 93.56 86 ASP A O 1
ATOM 728 N N . MET A 1 87 ? -13.346 -8.697 17.426 1.00 95.00 87 MET A N 1
ATOM 729 C CA . MET A 1 87 ? -12.586 -7.538 17.875 1.00 95.00 87 MET A CA 1
ATOM 730 C C . MET A 1 87 ? -12.253 -6.626 16.696 1.00 95.00 87 MET A C 1
ATOM 732 O O . MET A 1 87 ? -11.930 -7.153 15.622 1.00 95.00 87 MET A O 1
ATOM 736 N N . PRO A 1 88 ? -12.193 -5.304 16.912 1.00 95.62 88 PRO A N 1
ATOM 737 C CA . PRO A 1 88 ? -11.681 -4.365 15.925 1.00 95.62 88 PRO A CA 1
ATOM 738 C C . PRO A 1 88 ? -10.247 -4.685 15.505 1.00 95.62 88 PRO A C 1
ATOM 740 O O . PRO A 1 88 ? -9.458 -5.288 16.253 1.00 95.62 88 PRO A O 1
ATOM 743 N N . ILE A 1 89 ? -9.921 -4.265 14.289 1.00 98.44 89 ILE A N 1
ATOM 744 C CA . ILE A 1 89 ? -8.595 -4.405 13.693 1.00 98.44 89 ILE A CA 1
ATOM 745 C C . ILE A 1 89 ? -8.064 -3.044 13.271 1.00 98.44 89 ILE A C 1
ATOM 747 O O . ILE A 1 89 ? -8.835 -2.127 13.001 1.00 98.44 89 ILE A O 1
ATOM 751 N N . THR A 1 90 ? -6.747 -2.944 13.158 1.00 98.75 90 THR A N 1
ATOM 752 C CA . THR A 1 90 ? -6.076 -1.753 12.643 1.00 98.75 90 THR A CA 1
ATOM 753 C C . THR A 1 90 ? -5.263 -2.119 11.418 1.00 98.75 90 THR A C 1
ATOM 755 O O . THR A 1 90 ? -4.523 -3.102 11.426 1.00 98.75 90 THR A O 1
ATOM 758 N N . VAL A 1 91 ? -5.388 -1.321 10.366 1.00 98.81 91 VAL A N 1
ATOM 759 C CA . VAL A 1 91 ? -4.584 -1.433 9.153 1.00 98.81 91 VAL A CA 1
ATOM 760 C C . VAL A 1 91 ? -3.704 -0.202 9.050 1.00 98.81 91 VAL A C 1
ATOM 762 O O . VAL A 1 91 ? -4.199 0.924 9.025 1.00 98.81 91 VAL A O 1
ATOM 765 N N . ILE A 1 92 ? -2.398 -0.431 8.981 1.00 98.75 92 ILE A N 1
ATOM 766 C CA . ILE A 1 92 ? -1.382 0.604 8.829 1.00 98.75 92 ILE A CA 1
ATOM 767 C C . ILE A 1 92 ? -0.871 0.528 7.393 1.00 98.75 92 ILE A C 1
ATOM 769 O O . ILE A 1 92 ? -0.046 -0.334 7.077 1.00 98.75 92 ILE A O 1
ATOM 773 N N . PRO A 1 93 ? -1.387 1.360 6.481 1.00 98.62 93 PRO A N 1
ATOM 774 C CA . PRO A 1 93 ? -0.815 1.457 5.153 1.00 98.62 93 PRO A CA 1
ATOM 775 C C . PRO A 1 93 ? 0.588 2.078 5.213 1.00 98.62 93 PRO A C 1
ATOM 777 O O . PRO A 1 93 ? 0.817 3.095 5.865 1.00 98.62 93 PRO A O 1
ATOM 780 N N . ILE A 1 94 ? 1.532 1.447 4.523 1.00 98.25 94 ILE A N 1
ATOM 781 C CA . ILE A 1 94 ? 2.945 1.811 4.461 1.00 98.25 94 ILE A CA 1
ATOM 782 C C . ILE A 1 94 ? 3.344 1.935 2.990 1.00 98.25 94 ILE A C 1
ATOM 784 O O . ILE A 1 94 ? 3.150 1.018 2.199 1.00 98.25 94 ILE A O 1
ATOM 788 N N . GLY A 1 95 ? 3.945 3.060 2.626 1.00 97.00 95 GLY A N 1
ATOM 789 C CA . GLY A 1 95 ? 4.503 3.318 1.300 1.00 97.00 95 GLY A CA 1
ATOM 790 C C . GLY A 1 95 ? 5.690 4.264 1.411 1.00 97.00 95 GLY A C 1
ATOM 791 O O . GLY A 1 95 ? 6.004 4.726 2.509 1.00 97.00 95 GLY A O 1
ATOM 792 N N . ASP A 1 96 ? 6.363 4.514 0.287 1.00 96.88 96 ASP A N 1
ATOM 793 C CA . ASP A 1 96 ? 7.521 5.421 0.223 1.00 96.88 96 ASP A CA 1
ATOM 794 C C . ASP A 1 96 ? 8.544 5.117 1.326 1.00 96.88 96 ASP A C 1
ATOM 796 O O . ASP A 1 96 ? 9.017 5.998 2.052 1.00 96.88 96 ASP A O 1
ATOM 800 N N . ILE A 1 97 ? 8.858 3.828 1.481 1.00 97.56 97 ILE A N 1
ATOM 801 C CA . ILE A 1 97 ? 9.871 3.362 2.425 1.00 97.56 97 ILE A CA 1
ATOM 802 C C . ILE A 1 97 ? 11.237 3.835 1.926 1.00 97.56 97 ILE A C 1
ATOM 804 O O . ILE A 1 97 ? 11.994 4.409 2.696 1.00 97.56 97 ILE A O 1
ATOM 808 N N . HIS A 1 98 ? 11.542 3.653 0.638 1.00 96.62 98 HIS A N 1
ATOM 809 C CA . HIS A 1 98 ? 12.848 3.936 0.032 1.00 96.62 98 HIS A CA 1
ATOM 810 C C . HIS A 1 98 ? 14.005 3.256 0.766 1.00 96.62 98 HIS A C 1
ATOM 812 O O . HIS A 1 98 ? 15.034 3.874 1.055 1.00 96.62 98 HIS A O 1
ATOM 818 N N . LEU A 1 99 ? 13.843 1.969 1.087 1.00 97.38 99 LEU A N 1
ATOM 819 C CA . LEU A 1 99 ? 14.917 1.204 1.705 1.00 97.38 99 LEU A CA 1
ATOM 820 C C . LEU A 1 99 ? 16.173 1.256 0.824 1.00 97.38 99 LEU A C 1
ATOM 822 O O . LEU A 1 99 ? 16.112 0.968 -0.370 1.00 97.38 99 LEU A O 1
ATOM 826 N N . GLY A 1 100 ? 17.308 1.589 1.437 1.00 94.81 100 GLY A N 1
ATOM 827 C CA . GLY A 1 100 ? 18.607 1.696 0.775 1.00 94.81 100 GLY A CA 1
ATOM 828 C C . GLY A 1 100 ? 19.056 3.125 0.503 1.00 94.81 100 GLY A C 1
ATOM 829 O O . GLY A 1 100 ? 20.243 3.322 0.271 1.00 94.81 100 GLY A O 1
ATOM 830 N N . SER A 1 101 ? 18.163 4.112 0.598 1.00 93.19 101 SER A N 1
ATOM 831 C CA . SER A 1 101 ? 18.554 5.522 0.560 1.00 93.19 101 SER A CA 1
ATOM 832 C C . SER A 1 101 ? 19.338 5.912 1.817 1.00 93.19 101 SER A C 1
ATOM 834 O O . SER A 1 101 ? 18.955 5.542 2.923 1.00 93.19 101 SER A O 1
ATOM 836 N N . VAL A 1 102 ? 20.358 6.762 1.677 1.00 90.94 102 VAL A N 1
ATOM 837 C CA . VAL A 1 102 ? 21.092 7.350 2.818 1.00 90.94 102 VAL A CA 1
ATOM 838 C C . VAL A 1 102 ? 20.221 8.264 3.693 1.00 90.94 102 VAL A C 1
ATOM 840 O O . VAL A 1 102 ? 20.566 8.526 4.837 1.00 90.94 102 VAL A O 1
ATOM 843 N N . TYR A 1 103 ? 19.081 8.730 3.172 1.00 90.56 103 TYR A N 1
ATOM 844 C CA . TYR A 1 103 ? 18.090 9.550 3.887 1.00 90.56 103 TYR A CA 1
ATOM 845 C C . TYR A 1 103 ? 16.946 8.742 4.518 1.00 90.56 103 TYR A C 1
ATOM 847 O O . TYR A 1 103 ? 15.952 9.326 4.953 1.00 90.56 103 TYR A O 1
ATOM 855 N N . HIS A 1 104 ? 17.011 7.410 4.478 1.00 92.50 104 HIS A N 1
ATOM 856 C CA . HIS A 1 104 ? 15.975 6.549 5.040 1.00 92.50 104 HIS A CA 1
ATOM 857 C C . HIS A 1 104 ? 16.136 6.412 6.563 1.00 92.50 104 HIS A C 1
ATOM 859 O O . HIS A 1 104 ? 17.216 6.095 7.060 1.00 92.50 104 HIS A O 1
ATOM 865 N N . ASN A 1 105 ? 15.044 6.578 7.308 1.00 93.38 105 ASN A N 1
ATOM 866 C CA . ASN A 1 105 ? 15.016 6.396 8.756 1.00 93.38 105 ASN A CA 1
ATOM 867 C C . ASN A 1 105 ? 14.793 4.914 9.120 1.00 93.38 105 ASN A C 1
ATOM 869 O O . ASN A 1 105 ? 13.664 4.461 9.339 1.00 93.38 105 ASN A O 1
ATOM 873 N N . HIS A 1 106 ? 15.898 4.159 9.161 1.00 93.31 106 HIS A N 1
ATOM 874 C CA . HIS A 1 106 ? 15.894 2.712 9.413 1.00 93.31 106 HIS A CA 1
ATOM 875 C C . HIS A 1 106 ? 15.319 2.349 10.785 1.00 93.31 106 HIS A C 1
ATOM 877 O O . HIS A 1 106 ? 14.582 1.370 10.900 1.00 93.31 106 HIS A O 1
ATOM 883 N N . GLU A 1 107 ? 15.629 3.137 11.815 1.00 93.56 107 GLU A N 1
ATOM 884 C CA . GLU A 1 107 ? 15.190 2.885 13.189 1.00 93.56 107 GLU A CA 1
ATOM 885 C C . GLU A 1 107 ? 13.673 3.018 13.323 1.00 93.56 107 GLU A C 1
ATOM 887 O O . GLU A 1 107 ? 13.016 2.143 13.889 1.00 93.56 107 GLU A O 1
ATOM 892 N N . LEU A 1 108 ? 13.096 4.072 12.734 1.00 94.44 108 LEU A N 1
ATOM 893 C CA . LEU A 1 108 ? 11.652 4.276 12.719 1.00 94.44 108 LEU A CA 1
ATOM 894 C C . LEU A 1 108 ? 10.938 3.157 11.953 1.00 94.44 108 LEU A C 1
ATOM 896 O O . LEU A 1 108 ? 9.923 2.637 12.421 1.00 94.44 108 LEU A O 1
ATOM 900 N N . PHE A 1 109 ? 11.474 2.761 10.795 1.00 97.12 109 PHE A N 1
ATOM 901 C CA . PHE A 1 109 ? 10.932 1.643 10.025 1.00 97.12 109 PHE A CA 1
ATOM 902 C C . PHE A 1 109 ? 10.963 0.343 10.829 1.00 97.12 109 PHE A C 1
ATOM 904 O O . PHE A 1 109 ? 9.934 -0.321 10.966 1.00 97.12 109 PHE A O 1
ATOM 911 N N . GLN A 1 110 ? 12.106 0.013 11.432 1.00 96.88 110 GLN A N 1
ATOM 912 C CA . GLN A 1 110 ? 12.254 -1.192 12.239 1.00 96.88 110 GLN A CA 1
ATOM 913 C C . GLN A 1 110 ? 11.320 -1.182 13.456 1.00 96.88 110 GLN A C 1
ATOM 915 O O . GLN A 1 110 ? 10.665 -2.196 13.710 1.00 96.88 110 GLN A O 1
ATOM 920 N N . LYS A 1 111 ? 11.197 -0.049 14.164 1.00 96.94 111 LYS A N 1
ATOM 921 C CA . LYS A 1 111 ? 10.224 0.136 15.254 1.00 96.94 111 LYS A CA 1
ATOM 922 C C . LYS A 1 111 ? 8.811 -0.183 14.769 1.00 96.94 111 LYS A C 1
ATOM 924 O O . LYS A 1 111 ? 8.160 -1.047 15.348 1.00 96.94 111 LYS A O 1
ATOM 929 N N . HIS A 1 112 ? 8.356 0.452 13.686 1.00 98.06 112 HIS A N 1
ATOM 930 C CA . HIS A 1 112 ? 6.995 0.261 13.173 1.00 98.06 112 HIS A CA 1
ATOM 931 C C . HIS A 1 112 ? 6.729 -1.197 12.775 1.00 98.06 112 HIS A C 1
ATOM 933 O O . HIS A 1 112 ? 5.710 -1.759 13.173 1.00 98.06 112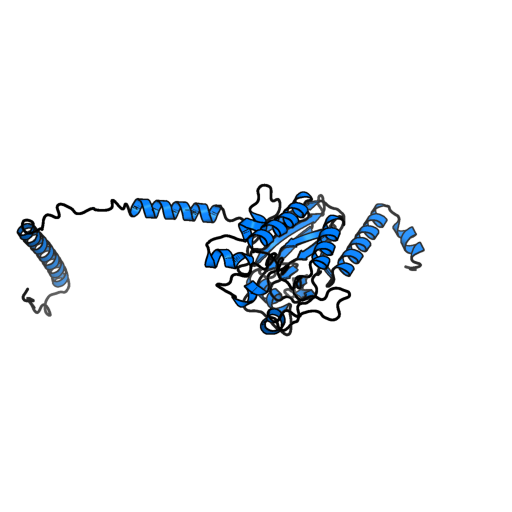 HIS A O 1
ATOM 939 N N . ILE A 1 113 ? 7.648 -1.838 12.043 1.00 98.38 113 ILE A N 1
ATOM 940 C CA . ILE A 1 113 ? 7.489 -3.248 11.658 1.00 98.38 113 ILE A CA 1
ATOM 941 C C . ILE A 1 113 ? 7.434 -4.156 12.889 1.00 98.38 113 ILE A C 1
ATOM 943 O O . ILE A 1 113 ? 6.576 -5.034 12.957 1.00 98.38 113 ILE A O 1
ATOM 947 N N . THR A 1 114 ? 8.301 -3.922 13.875 1.00 98.06 114 THR A N 1
ATOM 948 C CA . THR A 1 114 ? 8.343 -4.715 15.113 1.00 98.06 114 THR A CA 1
ATOM 949 C C . THR A 1 114 ? 7.029 -4.581 15.876 1.00 98.06 114 THR A C 1
ATOM 951 O O . THR A 1 114 ? 6.388 -5.584 16.183 1.00 98.06 114 THR A O 1
ATOM 954 N N . THR A 1 115 ? 6.546 -3.351 16.066 1.00 98.38 115 THR A N 1
ATOM 955 C CA . THR A 1 115 ? 5.265 -3.094 16.729 1.00 98.38 115 THR A CA 1
ATOM 956 C C . THR A 1 115 ? 4.088 -3.730 15.984 1.00 98.38 115 THR A C 1
ATOM 958 O O . THR A 1 115 ? 3.222 -4.321 16.627 1.00 98.38 115 THR A O 1
ATOM 961 N N . ILE A 1 116 ? 4.050 -3.682 14.646 1.00 98.31 116 ILE A N 1
ATOM 962 C CA . ILE A 1 116 ? 2.998 -4.346 13.850 1.00 98.31 116 ILE A CA 1
ATOM 963 C C . ILE A 1 116 ? 3.008 -5.863 14.072 1.00 98.31 116 ILE A C 1
ATOM 965 O O . ILE A 1 116 ? 1.945 -6.471 14.200 1.00 98.31 116 ILE A O 1
ATOM 969 N N . MET A 1 117 ? 4.186 -6.490 14.124 1.00 97.50 117 MET A N 1
ATOM 970 C CA . MET A 1 117 ? 4.286 -7.931 14.373 1.00 97.50 117 MET A CA 1
ATOM 971 C C . MET A 1 117 ? 3.790 -8.311 15.768 1.00 97.50 117 MET A C 1
ATOM 973 O O . MET A 1 117 ? 3.024 -9.269 15.917 1.00 97.50 117 MET A O 1
ATOM 977 N N . GLU A 1 118 ? 4.226 -7.552 16.772 1.00 97.06 118 GLU A N 1
ATOM 978 C CA . GLU A 1 118 ? 3.993 -7.833 18.188 1.00 97.06 118 GLU A CA 1
ATOM 979 C C . GLU A 1 118 ? 2.577 -7.467 18.648 1.00 97.06 118 GLU A C 1
ATOM 981 O O . GLU A 1 118 ? 2.105 -8.005 19.648 1.00 97.06 118 GLU A O 1
ATOM 986 N N . THR A 1 119 ? 1.862 -6.609 17.910 1.00 97.88 119 THR A N 1
ATOM 987 C CA . THR A 1 119 ? 0.532 -6.122 18.305 1.00 97.88 119 THR A CA 1
ATOM 988 C C . THR A 1 119 ? -0.596 -6.929 17.642 1.00 97.88 119 THR A C 1
ATOM 990 O O . THR A 1 119 ? -0.799 -6.858 16.425 1.00 97.88 119 THR A O 1
ATOM 993 N N . PRO A 1 120 ? -1.406 -7.695 18.401 1.00 96.31 120 PRO A N 1
ATOM 994 C CA . PRO A 1 120 ? -2.495 -8.486 17.835 1.00 96.31 120 PRO A CA 1
ATOM 995 C C . PRO A 1 120 ? -3.571 -7.633 17.161 1.00 96.31 120 PRO A C 1
ATOM 997 O O . PRO A 1 120 ? -4.058 -6.657 17.727 1.00 96.31 120 PRO A O 1
ATOM 1000 N N . GLY A 1 121 ? -4.010 -8.053 15.975 1.00 97.25 121 GLY A N 1
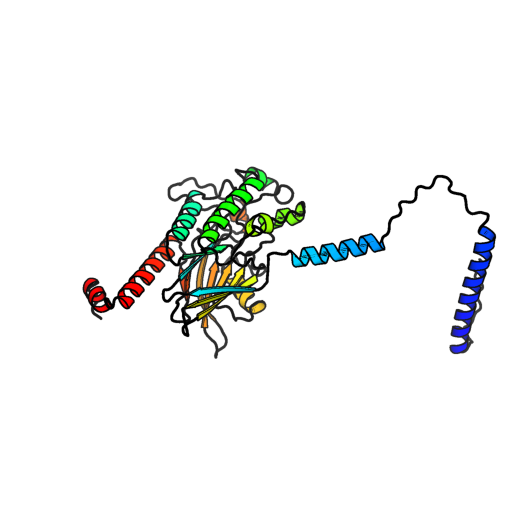ATOM 1001 C CA . GLY A 1 121 ? -5.059 -7.363 15.219 1.00 97.25 121 GLY A CA 1
ATOM 1002 C C . GLY A 1 121 ? -4.582 -6.115 14.477 1.00 97.25 121 GLY A C 1
ATOM 1003 O O . GLY A 1 121 ? -5.425 -5.394 13.952 1.00 97.25 121 GLY A O 1
ATOM 1004 N N . VAL A 1 122 ? -3.269 -5.872 14.428 1.00 98.75 122 VAL A N 1
ATOM 1005 C CA . VAL A 1 122 ? -2.655 -4.878 13.544 1.00 98.75 122 VAL A CA 1
ATOM 1006 C C . VAL A 1 122 ? -2.150 -5.578 12.284 1.00 98.75 122 VAL A C 1
ATOM 1008 O O . VAL A 1 122 ? -1.613 -6.691 12.350 1.00 98.75 122 VAL A O 1
ATOM 1011 N N . TYR A 1 123 ? -2.362 -4.936 11.140 1.00 98.81 123 TYR A N 1
ATOM 1012 C CA . TYR A 1 123 ? -1.994 -5.421 9.816 1.00 98.81 123 TYR A CA 1
ATOM 1013 C C . TYR A 1 123 ? -1.398 -4.294 8.966 1.00 98.81 123 TYR A C 1
ATOM 1015 O O . TYR A 1 123 ? -1.555 -3.118 9.288 1.00 98.81 123 TYR A O 1
ATOM 1023 N N . VAL A 1 124 ? -0.745 -4.651 7.860 1.00 98.81 124 VAL A N 1
ATOM 1024 C CA . VAL A 1 124 ? -0.094 -3.718 6.932 1.00 98.81 124 VAL A CA 1
ATOM 1025 C C . VAL A 1 124 ? -0.644 -3.844 5.511 1.00 98.81 124 VAL A C 1
ATOM 1027 O O . VAL A 1 124 ? -0.986 -4.938 5.050 1.00 98.81 124 VAL A O 1
ATOM 1030 N N . LEU A 1 125 ? -0.678 -2.713 4.807 1.00 98.81 125 LEU A N 1
ATOM 1031 C CA . LEU A 1 125 ? -0.816 -2.633 3.351 1.00 98.81 125 LEU A CA 1
ATOM 1032 C C . LEU A 1 125 ? 0.436 -1.982 2.772 1.00 98.81 125 LEU A C 1
ATOM 1034 O O . LEU A 1 125 ? 0.825 -0.919 3.241 1.00 98.81 125 LEU A O 1
ATOM 1038 N N . PHE A 1 126 ? 1.047 -2.585 1.757 1.00 98.75 126 PHE A N 1
ATOM 1039 C CA . PHE A 1 126 ? 2.187 -1.986 1.059 1.00 98.75 126 PHE A CA 1
ATOM 1040 C C . PHE A 1 126 ? 1.713 -1.166 -0.145 1.00 98.75 126 PHE A C 1
ATOM 1042 O O . PHE A 1 126 ? 0.932 -1.657 -0.954 1.00 98.75 126 PHE A O 1
ATOM 1049 N N . LEU A 1 127 ? 2.158 0.082 -0.272 1.00 98.44 127 LEU A N 1
ATOM 1050 C CA . LEU A 1 127 ? 1.680 1.010 -1.303 1.00 98.44 127 LEU A CA 1
ATOM 1051 C C . LEU A 1 127 ? 2.742 1.388 -2.341 1.00 98.44 127 LEU A C 1
ATOM 1053 O O . LEU A 1 127 ? 2.588 2.415 -2.994 1.00 98.44 127 LEU A O 1
ATOM 1057 N N . GLY A 1 128 ? 3.818 0.617 -2.500 1.00 97.50 128 GLY A N 1
ATOM 1058 C CA . GLY A 1 128 ? 4.890 0.896 -3.454 1.00 97.50 128 GLY A CA 1
ATOM 1059 C C . GLY A 1 128 ? 6.021 1.751 -2.875 1.00 97.50 128 GLY A C 1
ATOM 1060 O O . GLY A 1 128 ? 5.929 2.308 -1.777 1.00 97.50 128 GLY A O 1
ATOM 1061 N N . ASN A 1 129 ? 7.115 1.867 -3.639 1.00 97.38 129 ASN A N 1
ATOM 1062 C CA . ASN A 1 129 ? 8.373 2.496 -3.211 1.00 97.38 129 ASN A CA 1
ATOM 1063 C C . ASN A 1 129 ? 8.964 1.886 -1.917 1.00 97.38 129 ASN A C 1
ATOM 1065 O O . ASN A 1 129 ? 9.609 2.569 -1.130 1.00 97.38 129 ASN A O 1
ATOM 1069 N N . GLU A 1 130 ? 8.786 0.581 -1.691 1.00 98.38 130 GLU A N 1
ATOM 1070 C CA . GLU A 1 130 ? 9.446 -0.167 -0.619 1.00 98.38 130 GLU A CA 1
ATOM 1071 C C . GLU A 1 130 ? 10.988 -0.105 -0.674 1.00 98.38 130 GLU A C 1
ATOM 1073 O O . GLU A 1 130 ? 11.647 -0.080 0.363 1.00 98.38 130 GLU A O 1
ATOM 1078 N N . VAL A 1 131 ? 11.578 -0.047 -1.871 1.00 97.56 131 VAL A N 1
ATOM 1079 C CA . VAL A 1 131 ? 13.028 0.113 -2.088 1.00 97.56 131 VAL A CA 1
ATOM 1080 C C . VAL A 1 131 ? 13.321 1.424 -2.812 1.00 97.56 131 VAL A C 1
ATOM 1082 O O . VAL A 1 131 ? 12.483 1.897 -3.578 1.00 97.56 131 VAL A O 1
ATOM 1085 N N . ASP A 1 132 ? 14.499 2.017 -2.597 1.00 95.31 132 ASP A N 1
ATOM 1086 C CA . ASP A 1 132 ? 14.884 3.238 -3.318 1.00 95.31 132 ASP A CA 1
ATOM 1087 C C . ASP A 1 132 ? 15.340 2.938 -4.752 1.00 95.31 132 ASP A C 1
ATOM 1089 O O . ASP A 1 132 ? 15.077 3.725 -5.648 1.00 95.31 132 ASP A O 1
ATOM 1093 N N . ASN A 1 133 ? 15.988 1.803 -5.011 1.00 94.12 133 ASN A N 1
ATOM 1094 C CA . ASN A 1 133 ? 16.342 1.321 -6.350 1.00 94.12 133 ASN A CA 1
ATOM 1095 C C . ASN A 1 133 ? 16.781 2.437 -7.328 1.00 94.12 133 ASN A C 1
ATOM 1097 O O . ASN A 1 133 ? 16.235 2.574 -8.425 1.00 94.12 133 ASN A O 1
ATOM 1101 N N . ALA A 1 134 ? 17.731 3.291 -6.931 1.00 87.50 134 ALA A N 1
ATOM 1102 C CA . ALA A 1 134 ? 18.160 4.376 -7.809 1.00 87.50 134 ALA A CA 1
ATOM 1103 C C . ALA A 1 134 ? 18.810 3.806 -9.074 1.00 87.50 134 ALA A C 1
ATOM 1105 O O . ALA A 1 134 ? 19.857 3.160 -9.012 1.00 87.50 134 ALA A O 1
ATOM 1106 N N . ILE A 1 135 ? 18.207 4.086 -10.231 1.00 83.81 135 ILE A N 1
ATOM 1107 C CA . ILE A 1 135 ? 18.733 3.655 -11.527 1.00 83.81 135 ILE A CA 1
ATOM 1108 C C . ILE A 1 135 ? 19.420 4.840 -12.207 1.00 83.81 135 ILE A C 1
ATOM 1110 O O . ILE A 1 135 ? 18.734 5.809 -12.555 1.00 83.81 135 ILE A O 1
ATOM 1114 N N . PRO A 1 136 ? 20.740 4.772 -12.473 1.00 81.25 136 PRO A N 1
ATOM 1115 C CA . PRO A 1 136 ? 21.489 5.886 -13.052 1.00 81.25 136 PRO A CA 1
ATOM 1116 C C . PRO A 1 136 ? 20.925 6.383 -14.383 1.00 81.25 136 PRO A C 1
ATOM 1118 O O . PRO A 1 136 ? 20.945 7.576 -14.644 1.00 81.25 136 PRO A O 1
ATOM 1121 N N . ALA A 1 137 ? 20.361 5.490 -15.201 1.00 82.00 137 ALA A N 1
ATOM 1122 C CA . ALA A 1 137 ? 19.741 5.855 -16.475 1.00 82.00 137 ALA A CA 1
ATOM 1123 C C . ALA A 1 137 ? 18.522 6.790 -16.323 1.00 82.00 137 ALA A C 1
ATOM 1125 O O . ALA A 1 137 ? 18.193 7.506 -17.264 1.00 82.00 137 ALA A O 1
ATOM 1126 N N . LYS A 1 138 ? 17.855 6.797 -15.158 1.00 76.31 138 LYS A N 1
ATOM 1127 C CA . LYS A 1 138 ? 16.754 7.725 -14.855 1.00 76.31 138 LYS A CA 1
ATOM 1128 C C . LYS A 1 138 ? 17.201 8.904 -13.999 1.00 76.31 138 LYS A C 1
ATOM 1130 O O . LYS A 1 138 ? 16.825 10.036 -14.287 1.00 76.31 138 LYS A O 1
ATOM 1135 N N . PHE A 1 139 ? 17.994 8.636 -12.960 1.00 79.81 139 PHE A N 1
ATOM 1136 C CA . PHE A 1 139 ? 18.425 9.635 -11.983 1.00 79.81 139 PHE A CA 1
ATOM 1137 C C . PHE A 1 139 ? 19.891 9.399 -11.580 1.00 79.81 139 PHE A C 1
ATOM 1139 O O . PHE A 1 139 ? 20.147 8.801 -10.534 1.00 79.81 139 PHE A O 1
ATOM 1146 N N . PRO A 1 140 ? 20.871 9.873 -12.376 1.00 78.25 140 PRO A N 1
ATOM 1147 C CA . PRO A 1 140 ? 22.296 9.653 -12.106 1.00 78.25 140 PRO A CA 1
ATOM 1148 C C . PRO A 1 140 ? 22.733 10.116 -10.711 1.00 78.25 140 PRO A C 1
ATOM 1150 O O . PRO A 1 140 ? 23.506 9.433 -10.046 1.00 78.25 140 PRO A O 1
ATOM 1153 N N . ALA A 1 141 ? 22.195 11.248 -10.244 1.00 76.75 141 ALA A N 1
ATOM 1154 C CA . ALA A 1 141 ? 22.508 11.807 -8.930 1.00 76.75 141 ALA A CA 1
ATOM 1155 C C . ALA A 1 141 ? 22.054 10.904 -7.768 1.00 76.75 141 ALA A C 1
ATOM 1157 O O . ALA A 1 141 ? 22.707 10.877 -6.728 1.00 76.75 141 ALA A O 1
ATOM 1158 N N . ASN A 1 142 ? 20.987 10.119 -7.956 1.00 75.88 142 ASN A N 1
ATOM 1159 C CA . ASN A 1 142 ? 20.443 9.263 -6.902 1.00 75.88 142 ASN A CA 1
ATOM 1160 C C . ASN A 1 142 ? 21.322 8.031 -6.637 1.00 75.88 142 ASN A C 1
ATOM 1162 O O . ASN A 1 142 ? 21.192 7.420 -5.583 1.00 75.88 142 ASN A O 1
ATOM 1166 N N . LEU A 1 143 ? 22.246 7.674 -7.543 1.00 76.56 143 LEU A N 1
ATOM 1167 C CA . LEU A 1 143 ? 23.180 6.566 -7.309 1.00 76.56 143 LEU A CA 1
ATOM 1168 C C . LEU A 1 143 ? 24.068 6.826 -6.084 1.00 76.56 143 LEU A C 1
ATOM 1170 O O . LEU A 1 143 ? 24.341 5.909 -5.319 1.00 76.56 143 LEU A O 1
ATOM 1174 N N . LEU A 1 144 ? 24.484 8.081 -5.888 1.00 81.94 144 LEU A N 1
ATOM 1175 C CA . LEU A 1 144 ? 25.301 8.494 -4.743 1.00 81.94 144 LEU A CA 1
ATOM 1176 C C . LEU A 1 144 ? 24.494 8.580 -3.441 1.00 81.94 144 LEU A C 1
ATOM 1178 O O . LEU A 1 144 ? 25.077 8.663 -2.366 1.00 81.94 144 LEU A O 1
ATOM 1182 N N . ALA A 1 145 ? 23.163 8.570 -3.540 1.00 85.44 145 ALA A N 1
ATOM 1183 C CA . ALA A 1 145 ? 22.249 8.669 -2.411 1.00 85.44 145 ALA A CA 1
ATOM 1184 C C . ALA A 1 145 ? 21.755 7.298 -1.919 1.00 85.44 145 ALA A C 1
ATOM 1186 O O . ALA A 1 145 ? 20.846 7.257 -1.094 1.00 85.44 145 ALA A O 1
ATOM 1187 N N . ASN A 1 146 ? 22.344 6.190 -2.387 1.00 90.62 146 ASN A N 1
ATOM 1188 C CA . ASN A 1 146 ? 22.058 4.846 -1.891 1.00 90.62 146 ASN A CA 1
ATOM 1189 C C . ASN A 1 146 ? 23.247 4.258 -1.129 1.00 90.62 146 ASN A C 1
ATOM 1191 O O . ASN A 1 146 ? 24.374 4.257 -1.618 1.00 90.62 146 ASN A O 1
ATOM 1195 N N . SER A 1 147 ? 22.978 3.731 0.064 1.00 92.75 147 SER A N 1
ATOM 1196 C CA . SER A 1 147 ? 23.964 3.097 0.943 1.00 92.75 147 SER A CA 1
ATOM 1197 C C . SER A 1 147 ? 24.281 1.655 0.545 1.00 92.75 147 SER A C 1
ATOM 1199 O O . SER A 1 147 ? 25.358 1.159 0.870 1.00 92.75 147 SER A O 1
ATOM 1201 N N . ILE A 1 148 ? 23.370 0.986 -0.171 1.00 94.75 148 ILE A N 1
ATOM 1202 C CA . ILE A 1 148 ? 23.515 -0.406 -0.620 1.00 94.75 148 ILE A CA 1
ATOM 1203 C C . ILE A 1 148 ? 23.007 -0.604 -2.060 1.00 94.75 148 ILE A C 1
ATOM 1205 O O . ILE A 1 148 ? 22.104 0.121 -2.500 1.00 94.75 148 ILE A O 1
ATOM 1209 N N . PRO A 1 149 ? 23.529 -1.598 -2.808 1.00 93.44 149 PRO A N 1
ATOM 1210 C CA . PRO A 1 149 ? 23.091 -1.880 -4.175 1.00 93.44 149 PRO A CA 1
ATOM 1211 C C . PRO A 1 149 ? 21.614 -2.304 -4.253 1.00 93.44 149 PRO A C 1
ATOM 1213 O O . PRO A 1 149 ? 21.132 -2.993 -3.350 1.00 93.44 149 PRO A O 1
ATOM 1216 N N . PRO A 1 150 ? 20.902 -2.022 -5.364 1.00 93.88 150 PRO A N 1
ATOM 1217 C CA . PRO A 1 150 ? 19.492 -2.384 -5.519 1.00 93.88 150 PRO A CA 1
ATOM 1218 C C . PRO A 1 150 ? 19.154 -3.844 -5.205 1.00 93.88 150 PRO A C 1
ATOM 1220 O O . PRO A 1 150 ? 18.154 -4.125 -4.552 1.00 93.88 150 PRO A O 1
ATOM 1223 N N . GLN A 1 151 ? 20.004 -4.789 -5.618 1.00 95.06 151 GLN A N 1
ATOM 1224 C CA . GLN A 1 151 ? 19.779 -6.211 -5.356 1.00 95.06 151 GLN A CA 1
ATOM 1225 C C . GLN A 1 151 ? 19.680 -6.521 -3.853 1.00 95.06 151 GLN A C 1
ATOM 1227 O O . GLN A 1 151 ? 18.878 -7.364 -3.451 1.00 95.06 151 GLN A O 1
ATOM 1232 N N . GLU A 1 152 ? 20.492 -5.865 -3.023 1.00 97.12 152 GLU A N 1
ATOM 1233 C CA . GLU A 1 152 ? 20.449 -6.037 -1.571 1.00 97.12 152 GLU A CA 1
ATOM 1234 C C . GLU A 1 152 ? 19.195 -5.395 -0.978 1.00 97.12 152 GLU A C 1
ATOM 1236 O O . GLU A 1 152 ? 18.540 -6.022 -0.147 1.00 97.12 152 GLU A O 1
ATOM 1241 N N . GLN A 1 153 ? 18.792 -4.222 -1.480 1.00 97.62 153 GLN A N 1
ATOM 1242 C CA . GLN A 1 153 ? 17.541 -3.566 -1.081 1.00 97.62 153 GLN A CA 1
ATOM 1243 C C . GLN A 1 153 ? 16.338 -4.497 -1.291 1.00 97.62 153 GLN A C 1
ATOM 1245 O O . GLN A 1 153 ? 15.567 -4.730 -0.361 1.00 97.62 153 GLN A O 1
ATOM 1250 N N . PHE A 1 154 ? 16.216 -5.108 -2.479 1.00 98.12 154 PHE A N 1
ATOM 1251 C CA . PHE A 1 154 ? 15.145 -6.066 -2.784 1.00 98.12 154 PHE A CA 1
ATOM 1252 C C . PHE A 1 154 ? 15.167 -7.286 -1.853 1.00 98.12 154 PHE A C 1
ATOM 1254 O O . PHE A 1 154 ? 14.118 -7.695 -1.356 1.00 98.12 154 PHE A O 1
ATOM 1261 N N . LYS A 1 155 ? 16.347 -7.861 -1.576 1.00 98.31 155 LYS A N 1
ATOM 1262 C CA . LYS A 1 155 ? 16.482 -9.023 -0.677 1.00 98.31 155 LYS A CA 1
ATOM 1263 C C . LYS A 1 155 ? 16.063 -8.696 0.757 1.00 98.31 155 LYS A C 1
ATOM 1265 O O . LYS A 1 155 ? 15.318 -9.469 1.357 1.00 98.31 155 LYS A O 1
ATOM 1270 N N . ILE A 1 156 ? 16.525 -7.568 1.295 1.00 98.50 156 ILE A N 1
ATOM 1271 C CA . ILE A 1 156 ? 16.203 -7.136 2.661 1.00 98.50 156 ILE A CA 1
ATOM 1272 C C . ILE A 1 156 ? 14.711 -6.817 2.770 1.00 98.50 156 ILE A C 1
ATOM 1274 O O . ILE A 1 156 ? 14.045 -7.265 3.700 1.00 98.50 156 ILE A O 1
ATOM 1278 N N . MET A 1 157 ? 14.150 -6.103 1.796 1.00 98.56 157 MET A N 1
ATOM 1279 C CA . MET A 1 157 ? 12.730 -5.775 1.823 1.00 98.56 157 MET A CA 1
ATOM 1280 C C . MET A 1 157 ? 11.847 -7.022 1.685 1.00 98.56 157 MET A C 1
ATOM 1282 O O . MET A 1 157 ? 10.884 -7.187 2.435 1.00 98.56 157 MET A O 1
ATOM 1286 N N . GLN A 1 158 ? 12.208 -7.953 0.794 1.00 98.50 158 GLN A N 1
ATOM 1287 C CA . GLN A 1 158 ? 11.517 -9.236 0.677 1.00 98.50 158 GLN A CA 1
ATOM 1288 C C . GLN A 1 158 ? 11.586 -10.034 1.990 1.00 98.50 158 GLN A C 1
ATOM 1290 O O . GLN A 1 158 ? 10.611 -10.698 2.341 1.00 98.50 158 GLN A O 1
ATOM 1295 N N . TYR A 1 159 ? 12.697 -9.970 2.736 1.00 98.31 159 TYR A N 1
ATOM 1296 C CA . TYR A 1 159 ? 12.795 -10.589 4.061 1.00 98.31 159 TYR A CA 1
ATOM 1297 C C . TYR A 1 159 ? 11.730 -10.040 5.024 1.00 98.31 159 TYR A C 1
ATOM 1299 O O . TYR A 1 159 ? 10.980 -10.831 5.598 1.00 98.31 159 TYR A O 1
ATOM 1307 N N . TYR A 1 160 ? 11.589 -8.714 5.140 1.00 98.56 160 TYR A N 1
ATOM 1308 C CA . TYR A 1 160 ? 10.563 -8.100 5.996 1.00 98.56 160 TYR A CA 1
ATOM 1309 C C . TYR A 1 160 ? 9.137 -8.452 5.551 1.00 98.56 160 TYR A C 1
ATOM 1311 O O . TYR A 1 160 ? 8.302 -8.808 6.383 1.00 98.56 160 TYR A O 1
ATOM 1319 N N . ILE A 1 161 ? 8.864 -8.426 4.242 1.00 98.69 161 ILE A N 1
ATOM 1320 C CA . ILE A 1 161 ? 7.556 -8.808 3.687 1.00 98.69 161 ILE A CA 1
ATOM 1321 C C . ILE A 1 161 ? 7.229 -10.267 4.025 1.00 98.69 161 ILE A C 1
ATOM 1323 O O . ILE A 1 161 ? 6.138 -10.553 4.511 1.00 98.69 161 ILE A O 1
ATOM 1327 N N . LYS A 1 162 ? 8.170 -11.195 3.804 1.00 98.56 162 LYS A N 1
ATOM 1328 C CA . LYS A 1 162 ? 7.989 -12.624 4.110 1.00 98.56 162 LYS A CA 1
ATOM 1329 C C . LYS A 1 162 ? 7.788 -12.874 5.599 1.00 98.56 162 LYS A C 1
ATOM 1331 O O . LYS A 1 162 ? 6.997 -13.739 5.966 1.00 98.56 162 LYS A O 1
ATOM 1336 N N . MET A 1 163 ? 8.503 -12.140 6.447 1.00 98.06 163 MET A N 1
ATOM 1337 C CA . MET A 1 163 ? 8.357 -12.222 7.897 1.00 98.06 163 MET A CA 1
ATOM 1338 C C . MET A 1 163 ? 6.931 -11.842 8.324 1.00 98.06 163 MET A C 1
ATOM 1340 O O . MET A 1 163 ? 6.296 -12.603 9.046 1.00 98.06 163 MET A O 1
ATOM 1344 N N . LEU A 1 164 ? 6.389 -10.739 7.802 1.00 98.44 164 LEU A N 1
ATOM 1345 C CA . LEU A 1 164 ? 5.011 -10.308 8.067 1.00 98.44 164 LEU A CA 1
ATOM 1346 C C . LEU A 1 164 ? 3.965 -11.268 7.468 1.00 98.44 164 LEU A C 1
ATOM 1348 O O . LEU A 1 164 ? 2.969 -11.588 8.116 1.00 98.44 164 LEU A O 1
ATOM 1352 N N . ASP A 1 165 ? 4.177 -11.757 6.244 1.00 98.38 165 ASP A N 1
ATOM 1353 C CA . ASP A 1 165 ? 3.261 -12.687 5.563 1.00 98.38 165 ASP A CA 1
ATOM 1354 C C . ASP A 1 165 ? 3.189 -14.062 6.250 1.00 98.38 165 ASP A C 1
ATOM 1356 O O . ASP A 1 165 ? 2.127 -14.697 6.324 1.00 98.38 165 ASP A O 1
ATOM 1360 N N . LYS A 1 166 ? 4.306 -14.519 6.835 1.00 97.69 166 LYS A N 1
ATOM 1361 C CA . LYS A 1 166 ? 4.348 -15.756 7.626 1.00 97.69 166 LYS A CA 1
ATOM 1362 C C . LYS A 1 166 ? 3.275 -15.749 8.719 1.00 97.69 166 LYS A C 1
ATOM 1364 O O . LYS A 1 166 ? 2.554 -16.744 8.840 1.00 97.69 166 LYS A O 1
ATOM 1369 N N . ASP A 1 167 ? 3.091 -14.607 9.377 1.00 96.12 167 ASP A N 1
ATOM 1370 C CA . ASP A 1 167 ? 2.128 -14.401 10.463 1.00 96.12 167 ASP A CA 1
ATOM 1371 C C . ASP A 1 167 ? 0.796 -13.781 9.991 1.00 96.12 167 ASP A C 1
ATOM 1373 O O . ASP A 1 167 ? -0.033 -13.371 10.803 1.00 96.12 167 ASP A O 1
ATOM 1377 N N . ASN A 1 168 ? 0.552 -13.752 8.673 1.00 98.12 168 ASN A N 1
ATOM 1378 C CA . ASN A 1 168 ? -0.646 -13.191 8.033 1.00 98.12 168 ASN A CA 1
ATOM 1379 C C . ASN A 1 168 ? -0.883 -11.708 8.379 1.00 98.12 168 ASN A C 1
ATOM 1381 O O . ASN A 1 168 ? -2.023 -11.275 8.553 1.00 98.12 168 ASN A O 1
ATOM 1385 N N . ARG A 1 169 ? 0.195 -10.926 8.512 1.00 98.31 169 ARG A N 1
ATOM 1386 C CA . ARG A 1 169 ? 0.131 -9.491 8.830 1.00 98.31 169 ARG A CA 1
ATOM 1387 C C . ARG A 1 169 ? -0.043 -8.603 7.603 1.00 98.31 169 ARG A C 1
ATOM 1389 O O . ARG A 1 169 ? -0.422 -7.450 7.764 1.00 98.31 169 ARG A O 1
ATOM 1396 N N . VAL A 1 170 ? 0.210 -9.109 6.398 1.00 98.81 170 VAL A N 1
ATOM 1397 C CA . VAL A 1 170 ? 0.074 -8.348 5.147 1.00 98.81 170 VAL A CA 1
ATOM 1398 C C . VAL A 1 170 ? -1.311 -8.584 4.551 1.00 98.81 170 VAL A C 1
ATOM 1400 O O . VAL A 1 170 ? -1.673 -9.726 4.283 1.00 98.81 170 VAL A O 1
ATOM 1403 N N . LEU A 1 171 ? -2.084 -7.517 4.335 1.00 98.75 171 LEU A N 1
ATOM 1404 C CA . LEU A 1 171 ? -3.410 -7.609 3.701 1.00 98.75 171 LEU A CA 1
ATOM 1405 C C . LEU A 1 171 ? -3.354 -7.434 2.184 1.00 98.75 171 LEU A C 1
ATOM 1407 O O . LEU A 1 171 ? -4.263 -7.859 1.481 1.00 98.75 171 LEU A O 1
ATOM 1411 N N . GLY A 1 172 ? -2.294 -6.816 1.675 1.00 98.62 172 GLY A N 1
ATOM 1412 C CA . GLY A 1 172 ? -2.144 -6.527 0.260 1.00 98.62 172 GLY A CA 1
ATOM 1413 C C . GLY A 1 172 ? -0.920 -5.668 -0.027 1.00 98.62 172 GLY A C 1
ATOM 1414 O O . GLY A 1 172 ? -0.314 -5.095 0.883 1.00 98.62 172 GLY A O 1
ATOM 1415 N N . ALA A 1 173 ? -0.572 -5.586 -1.305 1.00 98.75 173 ALA A N 1
ATOM 1416 C CA . ALA A 1 173 ? 0.445 -4.679 -1.818 1.00 98.75 173 ALA A CA 1
ATOM 1417 C C . ALA A 1 173 ? -0.023 -4.023 -3.122 1.00 98.75 173 ALA A C 1
ATOM 1419 O O . ALA A 1 173 ? -0.854 -4.600 -3.814 1.00 98.75 173 ALA A O 1
ATOM 1420 N N . VAL A 1 174 ? 0.520 -2.860 -3.475 1.00 98.38 174 VAL A N 1
ATOM 1421 C CA . VAL A 1 174 ? 0.199 -2.129 -4.709 1.00 98.38 174 VAL A CA 1
ATOM 1422 C C . VAL A 1 174 ? 1.445 -2.005 -5.572 1.00 98.38 174 VAL A C 1
ATOM 1424 O O . VAL A 1 174 ? 2.499 -1.583 -5.095 1.00 98.38 174 VAL A O 1
ATOM 1427 N N . VAL A 1 175 ? 1.329 -2.337 -6.856 1.00 97.00 175 VAL A N 1
ATOM 1428 C CA . VAL A 1 175 ? 2.416 -2.120 -7.815 1.00 97.00 175 VAL A CA 1
ATOM 1429 C C . VAL A 1 175 ? 2.588 -0.632 -8.126 1.00 97.00 175 VAL A C 1
ATOM 1431 O O . VAL A 1 175 ? 1.645 0.153 -8.167 1.00 97.00 175 VAL A O 1
ATOM 1434 N N . SER A 1 176 ? 3.826 -0.249 -8.400 1.00 93.94 176 SER A N 1
ATOM 1435 C CA . SER A 1 176 ? 4.251 1.112 -8.713 1.00 93.94 176 SER A CA 1
ATOM 1436 C C . SER A 1 176 ? 5.090 1.118 -9.987 1.00 93.94 176 SER A C 1
ATOM 1438 O O . SER A 1 176 ? 6.035 0.341 -10.133 1.00 93.94 176 SER A O 1
ATOM 1440 N N . ASP A 1 177 ? 4.793 2.036 -10.903 1.00 92.88 177 ASP A N 1
ATOM 1441 C CA . ASP A 1 177 ? 5.632 2.316 -12.074 1.00 92.88 177 ASP A CA 1
ATOM 1442 C C . ASP A 1 177 ? 6.903 3.122 -11.717 1.00 92.88 177 ASP A C 1
ATOM 1444 O O . ASP A 1 177 ? 7.705 3.458 -12.596 1.00 92.88 177 ASP A O 1
ATOM 1448 N N . CYS A 1 178 ? 7.092 3.431 -10.427 1.00 92.88 178 CYS A N 1
ATOM 1449 C CA . CYS A 1 178 ? 8.186 4.230 -9.898 1.00 92.88 178 CYS A CA 1
ATOM 1450 C C . CYS A 1 178 ? 9.377 3.358 -9.468 1.00 92.88 178 CYS A C 1
ATOM 1452 O O . CYS A 1 178 ? 9.894 2.614 -10.298 1.00 92.88 178 CYS A O 1
ATOM 1454 N N . HIS A 1 179 ? 9.852 3.444 -8.221 1.00 95.00 179 HIS A N 1
ATOM 1455 C CA . HIS A 1 179 ? 11.165 2.923 -7.831 1.00 95.00 179 HIS A CA 1
ATOM 1456 C C . HIS A 1 179 ? 11.336 1.430 -8.167 1.00 95.00 179 HIS A C 1
ATOM 1458 O O . HIS A 1 179 ? 12.352 1.058 -8.737 1.00 95.00 179 HIS A O 1
ATOM 1464 N N . GLN A 1 180 ? 10.330 0.576 -7.968 1.00 94.50 180 GLN A N 1
ATOM 1465 C CA . GLN A 1 180 ? 10.344 -0.835 -8.397 1.00 94.50 180 GLN A CA 1
ATOM 1466 C C . GLN A 1 180 ? 10.243 -0.991 -9.922 1.00 94.50 180 GLN A C 1
ATOM 1468 O O . GLN A 1 180 ? 10.940 -1.813 -10.518 1.00 94.50 180 GLN A O 1
ATOM 1473 N N . GLY A 1 181 ? 9.370 -0.202 -10.554 1.00 94.00 181 GLY A N 1
ATOM 1474 C CA . GLY A 1 181 ? 9.082 -0.257 -11.988 1.00 94.00 181 GLY A CA 1
ATOM 1475 C C . GLY A 1 181 ? 10.206 0.284 -12.875 1.00 94.00 181 GLY A C 1
ATOM 1476 O O . GLY A 1 181 ? 10.280 -0.045 -14.062 1.00 94.00 181 GLY A O 1
ATOM 1477 N N . TRP A 1 182 ? 11.134 1.078 -12.333 1.00 93.94 182 TRP A N 1
ATOM 1478 C CA . TRP A 1 182 ? 12.257 1.604 -13.108 1.00 93.94 182 TRP A CA 1
ATOM 1479 C C . TRP A 1 182 ? 13.129 0.486 -13.687 1.00 93.94 182 TRP A C 1
ATOM 1481 O O . TRP A 1 182 ? 13.551 0.602 -14.842 1.00 93.94 182 TRP A O 1
ATOM 1491 N N . SER A 1 183 ? 13.338 -0.607 -12.945 1.00 92.12 183 SER A N 1
ATOM 1492 C CA . SER A 1 183 ? 14.136 -1.758 -13.395 1.00 92.12 183 SER A CA 1
ATOM 1493 C C . SER A 1 183 ? 13.540 -2.413 -14.635 1.00 92.12 183 SER A C 1
ATOM 1495 O O . SER A 1 183 ? 14.272 -2.775 -15.557 1.00 92.12 183 SER A O 1
ATOM 1497 N N . TRP A 1 184 ? 12.210 -2.475 -14.711 1.00 92.75 184 TRP A N 1
ATOM 1498 C CA . TRP A 1 184 ? 11.510 -2.999 -15.875 1.00 92.75 184 TRP A CA 1
ATOM 1499 C C . TRP A 1 184 ? 11.777 -2.128 -17.102 1.00 92.75 184 TRP A C 1
ATOM 1501 O O . TRP A 1 184 ? 12.178 -2.627 -18.151 1.00 92.75 184 TRP A O 1
ATOM 1511 N N . SER A 1 185 ? 11.651 -0.806 -16.947 1.00 88.88 185 SER A N 1
ATOM 1512 C CA . SER A 1 185 ? 11.813 0.141 -18.059 1.00 88.88 185 SER A CA 1
ATOM 1513 C C . SER A 1 185 ? 13.229 0.221 -18.643 1.00 88.88 185 SER A C 1
ATOM 1515 O O . SER A 1 185 ? 13.383 0.687 -19.768 1.00 88.88 185 SER A O 1
ATOM 1517 N N . VAL A 1 186 ? 14.252 -0.203 -17.894 1.00 90.19 186 VAL A N 1
ATOM 1518 C CA . VAL A 1 186 ? 15.662 -0.112 -18.316 1.00 90.19 186 VAL A CA 1
ATOM 1519 C C . VAL A 1 186 ? 16.254 -1.480 -18.656 1.00 90.19 186 VAL A C 1
ATOM 1521 O O . VAL A 1 186 ? 17.055 -1.577 -19.581 1.00 90.19 186 VAL A O 1
ATOM 1524 N N . ALA A 1 187 ? 15.873 -2.530 -17.927 1.00 92.25 187 ALA A N 1
ATOM 1525 C CA . ALA A 1 187 ? 16.506 -3.846 -18.017 1.00 92.25 187 ALA A CA 1
ATOM 1526 C C . ALA A 1 187 ? 15.517 -5.011 -18.194 1.00 92.25 187 ALA A C 1
ATOM 1528 O O . ALA A 1 187 ? 15.954 -6.157 -18.266 1.00 92.25 187 ALA A O 1
ATOM 1529 N N . GLY A 1 188 ? 14.202 -4.758 -18.242 1.00 92.31 188 GLY A N 1
ATOM 1530 C CA . GLY A 1 188 ? 13.192 -5.822 -18.292 1.00 92.31 188 GLY A CA 1
ATOM 1531 C C . GLY A 1 188 ? 13.148 -6.685 -17.025 1.00 92.31 188 GLY A C 1
ATOM 1532 O O . GLY A 1 188 ? 12.707 -7.827 -17.080 1.00 92.31 188 GLY A O 1
ATOM 1533 N N . ILE A 1 189 ? 13.634 -6.161 -15.894 1.00 94.38 189 ILE A N 1
ATOM 1534 C CA . ILE A 1 189 ? 13.607 -6.844 -14.595 1.00 94.38 189 ILE A CA 1
ATOM 1535 C C . ILE A 1 189 ? 12.408 -6.328 -13.805 1.00 94.38 189 ILE A C 1
ATOM 1537 O O . ILE A 1 189 ? 12.354 -5.142 -13.475 1.00 94.38 189 ILE A O 1
ATOM 1541 N N . ASP A 1 190 ? 11.466 -7.210 -13.486 1.00 95.25 190 ASP A N 1
ATOM 1542 C CA . ASP A 1 190 ? 10.288 -6.853 -12.702 1.00 95.25 190 ASP A CA 1
ATOM 1543 C C . ASP A 1 190 ? 10.629 -6.771 -11.203 1.00 95.25 190 ASP A C 1
ATOM 1545 O O . ASP A 1 190 ? 10.808 -7.777 -10.515 1.00 95.25 190 ASP A O 1
ATOM 1549 N N . GLY A 1 191 ? 10.737 -5.544 -10.685 1.00 96.31 191 GLY A N 1
ATOM 1550 C CA . GLY A 1 191 ? 10.994 -5.306 -9.265 1.00 96.31 191 GLY A CA 1
ATOM 1551 C C . GLY A 1 191 ? 9.861 -5.782 -8.348 1.00 96.31 191 GLY A C 1
ATOM 1552 O O . GLY A 1 191 ? 10.128 -6.168 -7.210 1.00 96.31 191 GLY A O 1
ATOM 1553 N N . HIS A 1 192 ? 8.615 -5.807 -8.829 1.00 97.00 192 HIS A N 1
ATOM 1554 C CA . HIS A 1 192 ? 7.470 -6.304 -8.058 1.00 97.00 192 HIS A CA 1
ATOM 1555 C C . HIS A 1 192 ? 7.530 -7.815 -7.916 1.00 97.00 192 HIS A C 1
ATOM 1557 O O . HIS A 1 192 ? 7.287 -8.334 -6.828 1.00 97.00 192 HIS A O 1
ATOM 1563 N N . GLU A 1 193 ? 7.936 -8.525 -8.969 1.00 96.44 193 GLU A N 1
ATOM 1564 C CA . GLU A 1 193 ? 8.189 -9.966 -8.899 1.00 96.44 193 GLU A CA 1
ATOM 1565 C C . GLU A 1 193 ? 9.320 -10.286 -7.907 1.00 96.44 193 GLU A C 1
ATOM 1567 O O . GLU A 1 193 ? 9.199 -11.209 -7.098 1.00 96.44 193 GLU A O 1
ATOM 1572 N N . LEU A 1 194 ? 10.383 -9.475 -7.872 1.00 97.31 194 LEU A N 1
ATOM 1573 C CA . LEU A 1 194 ? 11.457 -9.639 -6.886 1.00 97.31 194 LEU A CA 1
ATOM 1574 C C . LEU A 1 194 ? 10.985 -9.430 -5.439 1.00 97.31 194 LEU A C 1
ATOM 1576 O O . LEU A 1 194 ? 11.522 -10.073 -4.539 1.00 97.31 194 LEU A O 1
ATOM 1580 N N . LEU A 1 195 ? 9.995 -8.570 -5.183 1.00 97.88 195 LEU A N 1
ATOM 1581 C CA . LEU A 1 195 ? 9.457 -8.352 -3.833 1.00 97.88 195 LEU A CA 1
ATOM 1582 C C . LEU A 1 195 ? 8.386 -9.378 -3.455 1.00 97.88 195 LEU A C 1
ATOM 1584 O O . LEU A 1 195 ? 8.429 -9.946 -2.363 1.00 97.88 195 LEU A O 1
ATOM 1588 N N . TYR A 1 196 ? 7.440 -9.636 -4.354 1.00 98.31 196 TYR A N 1
ATOM 1589 C CA . TYR A 1 196 ? 6.193 -10.334 -4.047 1.00 98.31 196 TYR A CA 1
ATOM 1590 C C . TYR A 1 196 ? 6.030 -11.674 -4.773 1.00 98.31 196 TYR A C 1
ATOM 1592 O O . TYR A 1 196 ? 5.177 -12.466 -4.387 1.00 98.31 196 TYR A O 1
ATOM 1600 N N . GLY A 1 197 ? 6.848 -11.982 -5.780 1.00 96.75 197 GLY A N 1
ATOM 1601 C CA . GLY A 1 197 ? 6.758 -13.203 -6.596 1.00 96.75 197 GLY A CA 1
ATOM 1602 C C . GLY A 1 197 ? 7.239 -14.486 -5.906 1.00 96.75 197 GLY A C 1
ATOM 1603 O O . GLY A 1 197 ? 7.491 -15.496 -6.562 1.00 96.75 197 GLY A O 1
ATOM 1604 N N . TYR A 1 198 ? 7.408 -14.488 -4.582 1.00 97.44 198 TYR A N 1
ATOM 1605 C CA . TYR A 1 198 ? 7.874 -15.673 -3.869 1.00 97.44 198 TYR A CA 1
ATOM 1606 C C . TYR A 1 198 ? 6.757 -16.704 -3.660 1.00 97.44 198 TYR A C 1
ATOM 1608 O O . TYR A 1 198 ? 5.595 -16.389 -3.397 1.00 97.44 198 TYR A O 1
ATOM 1616 N N . LYS A 1 199 ? 7.136 -17.985 -3.709 1.00 96.12 199 LYS A N 1
ATOM 1617 C CA . LYS A 1 199 ? 6.221 -19.104 -3.469 1.00 96.12 199 LYS A CA 1
ATOM 1618 C C . LYS A 1 199 ? 5.640 -19.045 -2.054 1.00 96.12 199 LYS A C 1
ATOM 1620 O O . LYS A 1 199 ? 6.387 -18.948 -1.083 1.00 96.12 199 LYS A O 1
ATOM 1625 N N . GLY A 1 200 ? 4.322 -19.197 -1.951 1.00 95.50 200 GLY A N 1
ATOM 1626 C CA . GLY A 1 200 ? 3.608 -19.242 -0.674 1.00 95.50 200 GLY A CA 1
ATOM 1627 C C . GLY A 1 200 ? 3.088 -17.894 -0.170 1.00 95.50 200 GLY A C 1
ATOM 1628 O O . GLY A 1 200 ? 2.492 -17.893 0.903 1.00 95.50 200 GLY A O 1
ATOM 1629 N N . ARG A 1 201 ? 3.264 -16.798 -0.931 1.00 97.88 201 ARG A N 1
ATOM 1630 C CA . ARG A 1 201 ? 2.612 -15.499 -0.677 1.00 97.88 201 ARG A CA 1
ATOM 1631 C C . ARG A 1 201 ? 1.109 -15.691 -0.444 1.00 97.88 201 ARG A C 1
ATOM 1633 O O . ARG A 1 201 ? 0.449 -16.310 -1.283 1.00 97.88 201 ARG A O 1
ATOM 1640 N N . LYS A 1 202 ? 0.565 -15.130 0.642 1.00 98.00 202 LYS A N 1
ATOM 1641 C CA . LYS A 1 202 ? -0.858 -15.295 1.012 1.00 98.00 202 LYS A CA 1
ATOM 1642 C C . LYS A 1 202 ? -1.749 -14.083 0.733 1.00 98.00 202 LYS A C 1
ATOM 1644 O O . LYS A 1 202 ? -2.967 -14.203 0.835 1.00 98.00 202 LYS A O 1
ATOM 1649 N N . PHE A 1 203 ? -1.167 -12.936 0.394 1.00 98.56 203 PHE A N 1
ATOM 1650 C CA . PHE A 1 203 ? -1.892 -11.687 0.143 1.00 98.56 203 PHE A CA 1
ATOM 1651 C C . PHE A 1 203 ? -1.956 -11.329 -1.355 1.00 98.56 203 PHE A C 1
ATOM 1653 O O . PHE A 1 203 ? -1.085 -11.749 -2.127 1.00 98.56 203 PHE A O 1
ATOM 1660 N N . PRO A 1 204 ? -2.963 -10.548 -1.787 1.00 98.50 204 PRO A N 1
ATOM 1661 C CA . PRO A 1 204 ? -3.067 -10.044 -3.152 1.00 98.50 204 PRO A CA 1
ATOM 1662 C C . PRO A 1 204 ? -2.049 -8.930 -3.436 1.00 98.50 204 PRO A C 1
ATOM 1664 O O . PRO A 1 204 ? -1.804 -8.066 -2.596 1.00 98.50 204 PRO A O 1
ATOM 1667 N N . VAL A 1 205 ? -1.496 -8.913 -4.649 1.00 98.69 205 VAL A N 1
ATOM 1668 C CA . VAL A 1 205 ? -0.821 -7.726 -5.199 1.00 98.69 205 VAL A CA 1
ATOM 1669 C C . VAL A 1 205 ? -1.794 -7.070 -6.160 1.00 98.69 205 VAL A C 1
ATOM 1671 O O . VAL A 1 205 ? -2.388 -7.748 -6.992 1.00 98.69 205 VAL A O 1
ATOM 1674 N N . LEU A 1 206 ? -1.983 -5.771 -6.013 1.00 98.44 206 LEU A N 1
ATOM 1675 C CA . LEU A 1 206 ? -2.972 -4.999 -6.734 1.00 98.44 206 LEU A CA 1
ATOM 1676 C C . LEU A 1 206 ? -2.304 -4.057 -7.722 1.00 98.44 206 LEU A C 1
ATOM 1678 O O . LEU A 1 206 ? -1.203 -3.554 -7.483 1.00 98.44 206 LEU A O 1
ATOM 1682 N N . GLU A 1 207 ? -2.990 -3.813 -8.831 1.00 97.38 207 GLU A N 1
ATOM 1683 C CA . GLU A 1 207 ? -2.635 -2.731 -9.741 1.00 97.38 207 GLU A CA 1
ATOM 1684 C C . GLU A 1 207 ? -2.733 -1.366 -9.032 1.00 97.38 207 GLU A C 1
ATOM 1686 O O . GLU A 1 207 ? -3.411 -1.214 -8.013 1.00 97.38 207 GLU A O 1
ATOM 1691 N N . ASN A 1 208 ? -2.038 -0.349 -9.546 1.00 97.12 208 ASN A N 1
ATOM 1692 C CA . ASN A 1 208 ? -2.153 1.008 -9.011 1.00 97.12 208 ASN A CA 1
ATOM 1693 C C . ASN A 1 208 ? -3.566 1.556 -9.270 1.00 97.12 208 ASN A C 1
ATOM 1695 O O . ASN A 1 208 ? -3.907 1.829 -10.420 1.00 97.12 208 ASN A O 1
ATOM 1699 N N . GLY A 1 209 ? -4.348 1.755 -8.207 1.00 96.75 209 GLY A N 1
ATOM 1700 C CA . GLY A 1 209 ? -5.785 2.023 -8.296 1.00 96.75 209 GLY A CA 1
ATOM 1701 C C . GLY A 1 209 ? -6.657 0.778 -8.165 1.00 96.75 209 GLY A C 1
ATOM 1702 O O . GLY A 1 209 ? -7.822 0.817 -8.537 1.00 96.75 209 GLY A O 1
ATOM 1703 N N . GLY A 1 210 ? -6.103 -0.334 -7.683 1.00 97.25 210 GLY A N 1
ATOM 1704 C CA . GLY A 1 210 ? -6.872 -1.531 -7.378 1.00 97.25 210 GLY A CA 1
ATOM 1705 C C . GLY A 1 210 ? -7.745 -1.379 -6.129 1.00 97.25 210 GLY A C 1
ATOM 1706 O O . GLY A 1 210 ? -7.510 -0.525 -5.266 1.00 97.25 210 GLY A O 1
ATOM 1707 N N . LEU A 1 211 ? -8.741 -2.256 -6.029 1.00 98.06 211 LEU A N 1
ATOM 1708 C CA . LEU A 1 211 ? -9.730 -2.290 -4.958 1.00 98.06 211 LEU A CA 1
ATOM 1709 C C . LEU A 1 211 ? -9.475 -3.474 -4.018 1.00 98.06 211 LEU A C 1
ATOM 1711 O O . LEU A 1 211 ? -9.306 -4.615 -4.447 1.00 98.06 211 LEU A O 1
ATOM 1715 N N . LEU A 1 212 ? -9.459 -3.215 -2.716 1.00 98.50 212 LEU A N 1
ATOM 1716 C CA . LEU A 1 212 ? -9.396 -4.248 -1.690 1.00 98.50 212 LEU A CA 1
ATOM 1717 C C . LEU A 1 212 ? -10.750 -4.365 -0.988 1.00 98.50 212 LEU A C 1
ATOM 1719 O O . LEU A 1 212 ? -11.205 -3.416 -0.353 1.00 98.50 212 LEU A O 1
ATOM 1723 N N . HIS A 1 213 ? -11.340 -5.554 -1.059 1.00 98.50 213 HIS A N 1
ATOM 1724 C CA . HIS A 1 213 ? -12.526 -5.962 -0.314 1.00 98.50 213 HIS A CA 1
ATOM 1725 C C . HIS A 1 213 ? -12.096 -6.640 0.986 1.00 98.50 213 HIS A C 1
ATOM 1727 O O . HIS A 1 213 ? -11.542 -7.748 0.983 1.00 98.50 213 HIS A O 1
ATOM 1733 N N . LEU A 1 214 ? -12.320 -5.959 2.105 1.00 98.62 214 LEU A N 1
ATOM 1734 C CA . LEU A 1 214 ? -11.924 -6.404 3.432 1.00 98.62 214 LEU A CA 1
ATOM 1735 C C . LEU A 1 214 ? -13.154 -6.809 4.247 1.00 98.62 214 LEU A C 1
ATOM 1737 O O . LEU A 1 214 ? -13.904 -5.973 4.742 1.00 98.62 214 LEU A O 1
ATOM 1741 N N . PHE A 1 215 ? -13.310 -8.114 4.451 1.00 98.56 215 PHE A N 1
ATOM 1742 C CA . PHE A 1 215 ? -14.390 -8.695 5.239 1.00 98.56 215 PHE A CA 1
ATOM 1743 C C . PHE A 1 215 ? -13.957 -8.896 6.693 1.00 98.56 215 PHE A C 1
ATOM 1745 O O . PHE A 1 215 ? -13.125 -9.767 6.975 1.00 98.56 215 PHE A O 1
ATOM 1752 N N . VAL A 1 216 ? -14.545 -8.149 7.627 1.00 98.25 216 VAL A N 1
ATOM 1753 C CA . VAL A 1 216 ? -14.214 -8.208 9.064 1.00 98.25 216 VAL A CA 1
ATOM 1754 C C . VAL A 1 216 ? -15.438 -8.662 9.849 1.00 98.25 216 VAL A C 1
ATOM 1756 O O . VAL A 1 216 ? -16.517 -8.107 9.684 1.00 98.25 216 VAL A O 1
ATOM 1759 N N . GLY A 1 217 ? -15.292 -9.691 10.683 1.00 97.25 217 GLY A N 1
ATOM 1760 C CA . GLY A 1 217 ? -16.398 -10.207 11.498 1.00 97.25 217 GLY A CA 1
ATOM 1761 C C . GLY A 1 217 ? -16.501 -11.732 11.509 1.00 97.25 217 GLY A C 1
ATOM 1762 O O . GLY A 1 217 ? -15.717 -12.447 10.870 1.00 97.25 217 GLY A O 1
ATOM 1763 N N . LYS A 1 218 ? -17.512 -12.262 12.205 1.00 94.62 218 LYS A N 1
ATOM 1764 C CA . LYS A 1 218 ? -17.841 -13.698 12.229 1.00 94.62 218 LYS A CA 1
ATOM 1765 C C . LYS A 1 218 ? -19.330 -13.952 12.005 1.00 94.62 218 LYS A C 1
ATOM 1767 O O . LYS A 1 218 ? -20.195 -13.131 12.295 1.00 94.62 218 LYS A O 1
ATOM 1772 N N . GLY A 1 219 ? -19.636 -15.153 11.509 1.00 93.81 219 GLY A N 1
ATOM 1773 C CA . GLY A 1 219 ? -21.013 -15.610 11.327 1.00 93.81 219 GLY A CA 1
ATOM 1774 C C . GLY A 1 219 ? -21.811 -14.695 10.396 1.00 93.81 219 GLY A C 1
ATOM 1775 O O . GLY A 1 219 ? -21.426 -14.512 9.244 1.00 93.81 219 GLY A O 1
ATOM 1776 N N . ARG A 1 220 ? -22.926 -14.157 10.904 1.00 91.81 220 ARG A N 1
ATOM 1777 C CA . ARG A 1 220 ? -23.815 -13.230 10.180 1.00 91.81 220 ARG A CA 1
ATOM 1778 C C . ARG A 1 220 ? -23.415 -11.756 10.325 1.00 91.81 220 ARG A C 1
ATOM 1780 O O . ARG A 1 220 ? -23.967 -10.932 9.611 1.00 91.81 220 ARG A O 1
ATOM 1787 N N . ASN A 1 221 ? -22.458 -11.442 11.198 1.00 92.88 221 ASN A N 1
ATOM 1788 C CA . ASN A 1 221 ? -22.030 -10.075 11.505 1.00 92.88 221 ASN A CA 1
ATOM 1789 C C . ASN A 1 221 ? -20.730 -9.738 10.763 1.00 92.88 221 ASN A C 1
ATOM 1791 O O . ASN A 1 221 ? -19.767 -9.297 11.373 1.00 92.88 221 ASN A O 1
ATOM 1795 N N . VAL A 1 222 ? -20.652 -10.039 9.466 1.00 97.44 222 VAL A N 1
ATOM 1796 C CA . VAL A 1 222 ? -19.475 -9.698 8.655 1.00 97.44 222 VAL A CA 1
ATOM 1797 C C . VAL A 1 222 ? -19.721 -8.350 7.992 1.00 97.44 222 VAL A C 1
ATOM 1799 O O . VAL A 1 222 ? -20.690 -8.214 7.250 1.00 97.44 222 VAL A O 1
ATOM 1802 N N . GLN A 1 223 ? -18.840 -7.390 8.252 1.00 97.94 223 GLN A N 1
ATOM 1803 C CA . GLN A 1 223 ? -18.786 -6.103 7.563 1.00 97.94 223 GLN A CA 1
ATOM 1804 C C . GLN A 1 223 ? -17.923 -6.232 6.307 1.00 97.94 223 GLN A C 1
ATOM 1806 O O . GLN A 1 223 ? -16.958 -7.001 6.308 1.00 97.94 223 GLN A O 1
ATOM 1811 N N . ASP A 1 224 ? -18.265 -5.494 5.255 1.00 97.69 224 ASP A N 1
ATOM 1812 C CA . ASP A 1 224 ? -17.553 -5.484 3.974 1.00 97.69 224 ASP A CA 1
ATOM 1813 C C . ASP A 1 224 ? -17.021 -4.081 3.684 1.00 97.69 224 ASP A C 1
ATOM 1815 O O . ASP A 1 224 ? -17.786 -3.192 3.324 1.00 97.69 224 ASP A O 1
ATOM 1819 N N . TYR A 1 225 ? -15.717 -3.882 3.850 1.00 98.31 225 TYR A N 1
ATOM 1820 C CA . TYR A 1 225 ? -15.066 -2.597 3.633 1.00 98.31 225 TYR A CA 1
ATOM 1821 C C . TYR A 1 225 ? -14.365 -2.553 2.278 1.00 98.31 225 TYR A C 1
ATOM 1823 O O . TYR A 1 225 ? -13.494 -3.374 1.990 1.00 98.31 225 TYR A O 1
ATOM 1831 N N . ASN A 1 226 ? -14.687 -1.540 1.480 1.00 98.19 226 ASN A N 1
ATOM 1832 C CA . ASN A 1 226 ? -14.139 -1.332 0.146 1.00 98.19 226 ASN A CA 1
ATOM 1833 C C . ASN A 1 226 ? -13.067 -0.240 0.175 1.00 98.19 226 ASN A C 1
ATOM 1835 O O . ASN A 1 226 ? -13.364 0.928 0.439 1.00 98.19 226 ASN A O 1
ATOM 1839 N N . ILE A 1 227 ? -11.819 -0.603 -0.114 1.00 98.62 227 ILE A N 1
ATOM 1840 C CA . ILE A 1 227 ? -10.664 0.284 0.048 1.00 98.62 227 ILE A CA 1
ATOM 1841 C C . ILE A 1 227 ? -9.951 0.461 -1.292 1.00 98.62 227 ILE A C 1
ATOM 1843 O O . ILE A 1 227 ? -9.399 -0.494 -1.836 1.00 98.62 227 ILE A O 1
ATOM 1847 N N . GLY A 1 228 ? -9.939 1.687 -1.812 1.00 98.31 228 GLY A N 1
ATOM 1848 C CA . GLY A 1 228 ? -9.180 2.043 -3.009 1.00 98.31 228 GLY A CA 1
ATOM 1849 C C . GLY A 1 228 ? -7.718 2.311 -2.666 1.00 98.31 228 GLY A C 1
ATOM 1850 O O . GLY A 1 228 ? -7.429 3.097 -1.758 1.00 98.31 228 GLY A O 1
ATOM 1851 N N . LEU A 1 229 ? -6.787 1.657 -3.364 1.00 98.38 229 LEU A N 1
ATOM 1852 C CA . LEU A 1 229 ? -5.360 1.727 -3.043 1.00 98.38 229 LEU A CA 1
ATOM 1853 C C . LEU A 1 229 ? -4.535 2.276 -4.206 1.00 98.38 229 LEU A C 1
ATOM 1855 O O . LEU A 1 229 ? -4.569 1.766 -5.325 1.00 98.38 229 LEU A O 1
ATOM 1859 N N . TRP A 1 230 ? -3.729 3.294 -3.916 1.00 97.81 230 TRP A N 1
ATOM 1860 C CA . TRP A 1 230 ? -2.925 4.002 -4.904 1.00 97.81 230 TRP A CA 1
ATOM 1861 C C . TRP A 1 230 ? -1.495 4.181 -4.412 1.00 97.81 230 TRP A C 1
ATOM 1863 O O . TRP A 1 230 ? -1.259 4.791 -3.370 1.00 97.81 230 TRP A O 1
ATOM 1873 N N . HIS A 1 231 ? -0.521 3.786 -5.227 1.00 97.31 231 HIS A N 1
ATOM 1874 C CA . HIS A 1 231 ? 0.802 4.377 -5.114 1.00 97.31 231 HIS A CA 1
ATOM 1875 C C . HIS A 1 231 ? 0.757 5.822 -5.623 1.00 97.31 231 HIS A C 1
ATOM 1877 O O . HIS A 1 231 ? 0.929 6.762 -4.853 1.00 97.31 231 HIS A O 1
ATOM 1883 N N . LYS A 1 232 ? 0.445 6.006 -6.914 1.00 93.62 232 LYS A N 1
ATOM 1884 C CA . LYS A 1 232 ? 0.471 7.296 -7.619 1.00 93.62 232 LYS A CA 1
ATOM 1885 C C . LYS A 1 232 ? -0.922 7.676 -8.118 1.00 93.62 232 LYS A C 1
ATOM 1887 O O . LYS A 1 232 ? -1.522 6.962 -8.917 1.00 93.62 232 LYS A O 1
ATOM 1892 N N . GLN A 1 233 ? -1.422 8.838 -7.699 1.00 91.19 233 GLN A N 1
ATOM 1893 C CA . GLN A 1 233 ? -2.828 9.247 -7.867 1.00 91.19 233 GLN A CA 1
ATOM 1894 C C . GLN A 1 233 ? -3.111 10.046 -9.160 1.00 91.19 233 GLN A C 1
ATOM 1896 O O . GLN A 1 233 ? -3.987 10.909 -9.191 1.00 91.19 233 GLN A O 1
ATOM 1901 N N . GLY A 1 234 ? -2.361 9.796 -10.237 1.00 85.12 234 GLY A N 1
ATOM 1902 C CA . GLY A 1 234 ? -2.606 10.433 -11.539 1.00 85.12 234 GLY A CA 1
ATOM 1903 C C . GLY A 1 234 ? -2.358 11.958 -11.570 1.00 85.12 234 GLY A C 1
ATOM 1904 O O . GLY A 1 234 ? -1.482 12.457 -10.861 1.00 85.12 234 GLY A O 1
ATOM 1905 N N . PRO A 1 235 ? -3.068 12.723 -12.425 1.00 87.88 235 PRO A N 1
ATOM 1906 C CA . PRO A 1 235 ? -2.801 14.148 -12.649 1.00 87.88 235 PRO A CA 1
ATOM 1907 C C . PRO A 1 235 ? -3.425 15.078 -11.596 1.00 87.88 235 PRO A C 1
ATOM 1909 O O . PRO A 1 235 ? -3.189 16.281 -11.631 1.00 87.88 235 PRO A O 1
ATOM 1912 N N . PHE A 1 236 ? -4.208 14.553 -10.653 1.00 89.50 236 PHE A N 1
ATOM 1913 C CA . PHE A 1 236 ? -5.033 15.342 -9.727 1.00 89.50 236 PHE A CA 1
ATOM 1914 C C . PHE A 1 236 ? -4.287 15.812 -8.474 1.00 89.50 236 PHE A C 1
ATOM 1916 O O . PHE A 1 236 ? -4.886 16.049 -7.424 1.00 89.50 236 PHE A O 1
ATOM 1923 N N . ASN A 1 237 ? -2.962 15.908 -8.539 1.00 84.38 237 ASN A N 1
ATOM 1924 C CA . ASN A 1 237 ? -2.175 16.263 -7.370 1.00 84.38 237 ASN A CA 1
ATOM 1925 C C . ASN A 1 237 ? -2.262 17.750 -7.060 1.00 84.38 237 ASN A C 1
ATOM 1927 O O . ASN A 1 237 ? -2.276 18.600 -7.946 1.00 84.38 237 ASN A O 1
ATOM 1931 N N . SER A 1 238 ? -2.319 18.055 -5.769 1.00 85.25 238 SER A N 1
ATOM 1932 C CA . SER A 1 238 ? -2.496 19.405 -5.261 1.00 85.25 238 SER A CA 1
ATOM 1933 C C . SER A 1 238 ? -1.543 19.628 -4.094 1.00 85.25 238 SER A C 1
ATOM 1935 O O . SER A 1 238 ? -1.415 18.784 -3.210 1.00 85.25 238 SER A O 1
ATOM 1937 N N . ARG A 1 239 ? -0.885 20.790 -4.102 1.00 79.75 239 ARG A N 1
ATOM 1938 C CA . ARG A 1 239 ? 0.018 21.227 -3.029 1.00 79.75 239 ARG A CA 1
ATOM 1939 C C . ARG A 1 239 ? -0.721 21.818 -1.825 1.00 79.75 239 ARG A C 1
ATOM 1941 O O . ARG A 1 239 ? -0.123 21.952 -0.769 1.00 79.75 239 ARG A O 1
ATOM 1948 N N . PHE A 1 240 ? -1.996 22.178 -1.983 1.00 86.12 240 PHE A N 1
ATOM 1949 C CA . PHE A 1 240 ? -2.794 22.840 -0.941 1.00 86.12 240 PHE A CA 1
ATOM 1950 C C . PHE A 1 240 ? -3.641 21.853 -0.143 1.00 86.12 240 PHE A C 1
ATOM 1952 O O . PHE A 1 240 ? -3.720 21.929 1.075 1.00 86.12 240 PHE A O 1
ATOM 1959 N N . ASN A 1 241 ? -4.278 20.926 -0.853 1.00 91.19 241 ASN A N 1
ATOM 1960 C CA . ASN A 1 241 ? -5.072 19.852 -0.281 1.00 91.19 241 ASN A CA 1
ATOM 1961 C C . ASN A 1 241 ? -4.436 18.505 -0.669 1.00 91.19 241 ASN A C 1
ATOM 1963 O O . ASN A 1 241 ? -4.534 18.136 -1.849 1.00 91.19 241 ASN A O 1
ATOM 1967 N N . PRO A 1 242 ? -3.800 17.787 0.277 1.00 90.38 242 PRO A N 1
ATOM 1968 C CA . PRO A 1 242 ? -3.166 16.499 0.008 1.00 90.38 242 PRO A CA 1
ATOM 1969 C C . PRO A 1 242 ? -4.184 15.433 -0.428 1.00 90.38 242 PRO A C 1
ATOM 1971 O O . PRO A 1 242 ? -3.869 14.559 -1.226 1.00 90.38 242 PRO A O 1
ATOM 1974 N N . GLU A 1 243 ? -5.440 15.520 -0.010 1.00 94.62 243 GLU A N 1
ATOM 1975 C CA . GLU A 1 243 ? -6.460 14.510 -0.313 1.00 94.62 243 GLU A CA 1
ATOM 1976 C C . GLU A 1 243 ? -7.112 14.692 -1.683 1.00 94.62 243 GLU A C 1
ATOM 1978 O O . GLU A 1 243 ? -7.833 13.810 -2.146 1.00 94.62 243 GLU A O 1
ATOM 1983 N N . HIS A 1 244 ? -6.889 15.833 -2.343 1.00 95.31 244 HIS A N 1
ATOM 1984 C CA . HIS A 1 244 ? -7.618 16.194 -3.559 1.00 95.31 244 HIS A CA 1
ATOM 1985 C C . HIS A 1 244 ? -7.556 15.094 -4.626 1.00 95.31 244 HIS A C 1
ATOM 1987 O O . HIS A 1 244 ? -8.583 14.753 -5.212 1.00 95.31 244 HIS A O 1
ATOM 1993 N N . ALA A 1 245 ? -6.376 14.499 -4.824 1.00 95.31 245 ALA A N 1
ATOM 1994 C CA . ALA A 1 245 ? -6.190 13.451 -5.819 1.00 95.31 245 ALA A CA 1
ATOM 1995 C C . ALA A 1 245 ? -6.978 12.178 -5.490 1.00 95.31 245 ALA A C 1
ATOM 1997 O O . ALA A 1 245 ? -7.593 11.593 -6.376 1.00 95.31 245 ALA A O 1
ATOM 1998 N N . LEU A 1 246 ? -7.017 11.787 -4.212 1.00 96.38 246 LEU A N 1
ATOM 1999 C CA . LEU A 1 246 ? -7.781 10.625 -3.757 1.00 96.38 246 LEU A CA 1
ATOM 2000 C C . LEU A 1 246 ? -9.278 10.853 -3.980 1.00 96.38 246 LEU A C 1
ATOM 2002 O O . LEU A 1 246 ? -9.962 9.988 -4.522 1.00 96.38 246 LEU A O 1
ATOM 2006 N N . ARG A 1 247 ? -9.767 12.061 -3.672 1.00 95.62 247 ARG A N 1
ATOM 2007 C CA . ARG A 1 247 ? -11.164 12.455 -3.914 1.00 95.62 247 ARG A CA 1
ATOM 2008 C C . ARG A 1 247 ? -11.546 12.380 -5.389 1.00 95.62 247 ARG A C 1
ATOM 2010 O O . ARG A 1 247 ? -12.630 11.893 -5.704 1.00 95.62 247 ARG A O 1
ATOM 2017 N N . GLN A 1 248 ? -10.677 12.828 -6.299 1.00 95.31 248 GLN A N 1
ATOM 2018 C CA . GLN A 1 248 ? -10.933 12.687 -7.738 1.00 95.31 248 GLN A CA 1
ATOM 2019 C C . GLN A 1 248 ? -10.884 11.225 -8.183 1.00 95.31 248 GLN A C 1
ATOM 2021 O O . GLN A 1 248 ? -11.771 10.784 -8.911 1.00 95.31 248 GLN A O 1
ATOM 2026 N N . ASN A 1 249 ? -9.905 10.458 -7.703 1.00 94.88 249 ASN A N 1
ATOM 2027 C CA . ASN A 1 249 ? -9.773 9.048 -8.046 1.00 94.88 249 ASN A CA 1
ATOM 2028 C C . ASN A 1 249 ? -11.002 8.233 -7.639 1.00 94.88 249 ASN A C 1
ATOM 2030 O O . ASN A 1 249 ? -11.541 7.506 -8.469 1.00 94.88 249 ASN A O 1
ATOM 2034 N N . ARG A 1 250 ? -11.514 8.426 -6.418 1.00 94.38 250 ARG A N 1
ATOM 2035 C CA . ARG A 1 250 ? -12.754 7.779 -5.967 1.00 94.38 250 ARG A CA 1
ATOM 2036 C C . ARG A 1 250 ? -13.929 8.051 -6.900 1.00 94.38 250 ARG A C 1
ATOM 2038 O O . ARG A 1 250 ? -14.711 7.151 -7.198 1.00 94.38 250 ARG A O 1
ATOM 2045 N N . ARG A 1 251 ? -14.076 9.304 -7.339 1.00 92.50 251 ARG A N 1
ATOM 2046 C CA . ARG A 1 251 ? -15.188 9.736 -8.199 1.00 92.50 251 ARG A CA 1
ATOM 2047 C C . ARG A 1 251 ? -15.082 9.161 -9.606 1.00 92.50 251 ARG A C 1
ATOM 2049 O O . ARG A 1 251 ? -16.106 8.811 -10.179 1.00 92.50 251 ARG A O 1
ATOM 2056 N N . LEU A 1 252 ? -13.868 9.091 -10.150 1.00 92.31 252 LEU A N 1
ATOM 2057 C CA . LEU A 1 252 ? -13.626 8.706 -11.541 1.00 92.31 252 LEU A CA 1
ATOM 2058 C C . LEU A 1 252 ? -13.452 7.200 -11.739 1.00 92.31 252 LEU A C 1
ATOM 2060 O O . LEU A 1 252 ? -13.926 6.678 -12.741 1.00 92.31 252 LEU A O 1
ATOM 2064 N N . TYR A 1 253 ? -12.774 6.518 -10.816 1.00 91.62 253 TYR A N 1
ATOM 2065 C CA . TYR A 1 253 ? -12.345 5.128 -11.007 1.00 91.62 253 TYR A CA 1
ATOM 2066 C C . TYR A 1 253 ? -13.084 4.131 -10.120 1.00 91.62 253 TYR A C 1
ATOM 2068 O O . TYR A 1 253 ? -13.240 2.983 -10.514 1.00 91.62 253 TYR A O 1
ATOM 2076 N N . HIS A 1 254 ? -13.575 4.556 -8.954 1.00 89.38 254 HIS A N 1
ATOM 2077 C CA . HIS A 1 254 ? -14.263 3.665 -8.011 1.00 89.38 254 HIS A CA 1
ATOM 2078 C C . HIS A 1 254 ? -15.755 3.971 -7.867 1.00 89.38 254 HIS A C 1
ATOM 2080 O O . HIS A 1 254 ? -16.395 3.486 -6.937 1.00 89.38 254 HIS A O 1
ATOM 2086 N N . GLU A 1 255 ? -16.316 4.802 -8.754 1.00 86.50 255 GLU A N 1
ATOM 2087 C CA . GLU A 1 255 ? -17.745 5.150 -8.795 1.00 86.50 255 GLU A CA 1
ATOM 2088 C C . GLU A 1 255 ? -18.319 5.591 -7.434 1.00 86.50 255 GLU A C 1
ATOM 2090 O O . GLU A 1 255 ? -19.493 5.386 -7.139 1.00 86.50 255 GLU A O 1
ATOM 2095 N N . SER A 1 256 ? -17.496 6.194 -6.569 1.00 80.50 256 SER A N 1
ATOM 2096 C CA . SER A 1 256 ? -17.875 6.547 -5.192 1.00 80.50 256 SER A CA 1
ATOM 2097 C C . SER A 1 256 ? -18.275 5.362 -4.288 1.00 80.50 256 SER A C 1
ATOM 2099 O O . SER A 1 256 ? -18.938 5.569 -3.270 1.00 80.50 256 SER A O 1
ATOM 2101 N N . LYS A 1 257 ? -17.833 4.137 -4.592 1.00 88.31 257 LYS A N 1
ATOM 2102 C CA . LYS A 1 257 ? -18.155 2.910 -3.836 1.00 88.31 257 LYS A CA 1
ATOM 2103 C C . LYS A 1 257 ? -17.126 2.511 -2.780 1.00 88.31 257 LYS A C 1
ATOM 2105 O O . LYS A 1 257 ? -17.432 1.668 -1.940 1.00 88.31 257 LYS A O 1
ATOM 2110 N N . THR A 1 258 ? -15.992 3.194 -2.691 1.00 96.00 258 THR A N 1
ATOM 2111 C CA . THR A 1 258 ? -15.012 3.002 -1.610 1.00 96.00 258 THR A CA 1
ATOM 2112 C C . THR A 1 258 ? -15.404 3.713 -0.313 1.00 96.00 258 THR A C 1
ATOM 2114 O O . THR A 1 258 ? -15.970 4.815 -0.337 1.00 96.00 258 THR A O 1
ATOM 2117 N N . ASP A 1 259 ? -15.122 3.050 0.808 1.00 97.81 259 ASP A N 1
ATOM 2118 C CA . ASP A 1 259 ? -15.230 3.556 2.183 1.00 97.81 259 ASP A CA 1
ATOM 2119 C C . ASP A 1 259 ? -13.944 4.287 2.606 1.00 97.81 259 ASP A C 1
ATOM 2121 O O . ASP A 1 259 ? -13.975 5.199 3.433 1.00 97.81 259 ASP A O 1
ATOM 2125 N N . ALA A 1 260 ? -12.813 3.928 1.994 1.00 98.31 260 ALA A N 1
ATOM 2126 C CA . ALA A 1 260 ? -11.545 4.620 2.165 1.00 98.31 260 ALA A CA 1
ATOM 2127 C C . ALA A 1 260 ? -10.740 4.660 0.859 1.00 98.31 260 ALA A C 1
ATOM 2129 O O . ALA A 1 260 ? -10.783 3.728 0.055 1.00 98.31 260 ALA A O 1
ATOM 2130 N N . GLU A 1 261 ? -9.966 5.724 0.676 1.00 98.06 261 GLU A N 1
ATOM 2131 C CA . GLU A 1 261 ? -8.947 5.834 -0.367 1.00 98.06 261 GLU A CA 1
ATOM 2132 C C . GLU A 1 261 ? -7.595 6.112 0.267 1.00 98.06 261 GLU A C 1
ATOM 2134 O O . GLU A 1 261 ? -7.448 7.044 1.064 1.00 98.06 261 GLU A O 1
ATOM 2139 N N . ILE A 1 262 ? -6.598 5.322 -0.117 1.00 98.38 262 ILE A N 1
ATOM 2140 C CA . ILE A 1 262 ? -5.272 5.360 0.487 1.00 98.38 262 ILE A CA 1
ATOM 2141 C C . ILE A 1 262 ? -4.224 5.611 -0.595 1.00 98.38 262 ILE A C 1
ATOM 2143 O O . ILE A 1 262 ? -4.203 4.939 -1.626 1.00 98.38 262 ILE A O 1
ATOM 2147 N N . GLY A 1 263 ? -3.358 6.595 -0.358 1.00 97.19 263 GLY A N 1
ATOM 2148 C CA . GLY A 1 263 ? -2.349 7.062 -1.299 1.00 97.19 263 GLY A CA 1
ATOM 2149 C C . GLY A 1 263 ? -0.927 7.137 -0.745 1.00 97.19 263 GLY A C 1
ATOM 2150 O O . GLY A 1 263 ? -0.728 7.456 0.424 1.00 97.19 263 GLY A O 1
ATOM 2151 N N . ALA A 1 264 ? 0.066 6.942 -1.614 1.00 96.44 264 ALA A N 1
ATOM 2152 C CA . ALA A 1 264 ? 1.481 7.222 -1.352 1.00 96.44 264 ALA A CA 1
ATOM 2153 C C . ALA A 1 264 ? 2.071 8.214 -2.388 1.00 96.44 264 ALA A C 1
ATOM 2155 O O . ALA A 1 264 ? 1.373 9.113 -2.868 1.00 96.44 264 ALA A O 1
ATOM 2156 N N . HIS A 1 265 ? 3.351 8.051 -2.723 1.00 94.75 265 HIS A N 1
ATOM 2157 C CA . HIS A 1 265 ? 4.174 8.720 -3.733 1.00 94.75 265 HIS A CA 1
ATOM 2158 C C . HIS A 1 265 ? 4.655 10.142 -3.426 1.00 94.75 265 HIS A C 1
ATOM 2160 O O . HIS A 1 265 ? 5.758 10.519 -3.816 1.00 94.75 265 HIS A O 1
ATOM 2166 N N . TYR A 1 266 ? 3.844 10.970 -2.768 1.00 90.75 266 TYR A N 1
ATOM 2167 C CA . TYR A 1 266 ? 4.161 12.395 -2.572 1.00 90.75 266 TYR A CA 1
ATOM 2168 C C . TYR A 1 266 ? 4.770 12.727 -1.215 1.00 90.75 266 TYR A C 1
ATOM 2170 O O . TYR A 1 266 ? 5.025 13.902 -0.944 1.00 90.75 266 TYR A O 1
ATOM 2178 N N . HIS A 1 267 ? 5.001 11.716 -0.372 1.00 93.06 267 HIS A N 1
ATOM 2179 C CA . HIS A 1 267 ? 5.704 11.861 0.902 1.00 93.06 267 HIS A CA 1
ATOM 2180 C C . HIS A 1 267 ? 5.002 12.834 1.863 1.00 93.06 267 HIS A C 1
ATOM 2182 O O . HIS A 1 267 ? 5.623 13.401 2.760 1.00 93.06 267 HIS A O 1
ATOM 2188 N N . ASN A 1 268 ? 3.703 13.051 1.667 1.00 91.38 268 ASN A N 1
ATOM 2189 C CA . ASN A 1 268 ? 2.846 13.800 2.565 1.00 91.38 268 ASN A CA 1
ATOM 2190 C C . ASN A 1 268 ? 1.913 12.849 3.318 1.00 91.38 268 ASN A C 1
ATOM 2192 O O . ASN A 1 268 ? 1.476 11.826 2.794 1.00 91.38 268 ASN A O 1
ATOM 2196 N N . THR A 1 269 ? 1.624 13.213 4.555 1.00 94.19 269 THR A N 1
ATOM 2197 C CA . THR A 1 269 ? 0.832 12.466 5.517 1.00 94.19 269 THR A CA 1
ATOM 2198 C C . THR A 1 269 ? -0.483 13.193 5.720 1.00 94.19 269 THR A C 1
ATOM 2200 O O . THR A 1 269 ? -0.515 14.398 5.971 1.00 94.19 269 THR A O 1
ATOM 2203 N N . THR A 1 270 ? -1.590 12.472 5.605 1.00 96.00 270 THR A N 1
ATOM 2204 C CA . THR A 1 270 ? -2.905 13.018 5.931 1.00 96.00 270 THR A CA 1
ATOM 2205 C C . THR A 1 270 ? -3.832 11.896 6.352 1.00 96.00 270 THR A C 1
ATOM 2207 O O . THR A 1 270 ? -3.745 10.790 5.821 1.00 96.00 270 THR A O 1
ATOM 2210 N N . ALA A 1 271 ? -4.700 12.191 7.308 1.00 97.38 271 ALA A N 1
ATOM 2211 C CA . ALA A 1 271 ? -5.804 11.336 7.682 1.00 97.38 271 ALA A CA 1
ATOM 2212 C C . ALA A 1 271 ? -7.004 12.241 7.940 1.00 97.38 271 ALA A C 1
ATOM 2214 O O . ALA A 1 271 ? -6.913 13.189 8.726 1.00 97.38 271 ALA A O 1
ATOM 2215 N N . SER A 1 272 ? -8.086 12.003 7.211 1.00 97.31 272 SER A N 1
ATOM 2216 C CA . SER A 1 272 ? -9.348 12.677 7.463 1.00 97.31 272 SER A CA 1
ATOM 2217 C C . SER A 1 272 ? -10.524 11.834 7.009 1.00 97.31 272 SER A C 1
ATOM 2219 O O . SER A 1 272 ? -10.403 10.954 6.152 1.00 97.31 272 SER A O 1
ATOM 2221 N N . ALA A 1 273 ? -11.689 12.190 7.537 1.00 97.06 273 ALA A N 1
ATOM 2222 C CA . ALA A 1 273 ? -12.966 11.668 7.110 1.00 97.06 273 ALA A CA 1
ATOM 2223 C C . ALA A 1 273 ? -13.893 12.815 6.717 1.00 97.06 273 ALA A C 1
ATOM 2225 O O . ALA A 1 273 ? -13.905 13.891 7.320 1.00 97.06 273 ALA A O 1
ATOM 2226 N N . SER A 1 274 ? -14.726 12.576 5.714 1.00 95.88 274 SER A N 1
ATOM 2227 C CA . SER A 1 274 ? -15.832 13.471 5.394 1.00 95.88 274 SER A CA 1
ATOM 2228 C C . SER A 1 274 ? -17.020 12.673 4.902 1.00 95.88 274 SER A C 1
ATOM 2230 O O . SER A 1 274 ? -16.845 11.678 4.202 1.00 95.88 274 SER A O 1
ATOM 2232 N N . TYR A 1 275 ? -18.224 13.152 5.190 1.00 93.75 275 TYR A N 1
ATOM 2233 C CA . TYR A 1 275 ? -19.416 12.626 4.546 1.00 93.75 275 TYR A CA 1
ATOM 2234 C C . TYR A 1 275 ? -19.392 13.003 3.059 1.00 93.75 275 TYR A C 1
ATOM 2236 O O . TYR A 1 275 ? -19.381 14.185 2.717 1.00 93.75 275 TYR A O 1
ATOM 2244 N N . GLU A 1 276 ? -19.394 12.006 2.176 1.00 91.19 276 GLU A N 1
ATOM 2245 C CA . GLU A 1 276 ? -19.532 12.183 0.729 1.00 91.19 276 GLU A CA 1
ATOM 2246 C C . GLU A 1 276 ? -20.618 11.254 0.176 1.00 91.19 276 GLU A C 1
ATOM 2248 O O . GLU A 1 276 ? -20.827 10.150 0.676 1.00 91.19 276 GLU A O 1
ATOM 2253 N N . GLY A 1 277 ? -21.295 11.687 -0.887 1.00 84.25 277 GLY A N 1
ATOM 2254 C CA . GLY A 1 277 ? -22.336 10.905 -1.543 1.00 84.25 277 GLY A CA 1
ATOM 2255 C C . GLY A 1 277 ? -23.369 11.779 -2.239 1.00 84.25 277 GLY A C 1
ATOM 2256 O O . GLY A 1 277 ? -23.182 12.983 -2.430 1.00 84.25 277 GLY A O 1
ATOM 2257 N N . THR A 1 278 ? -24.473 11.154 -2.632 1.00 81.38 278 THR A N 1
ATOM 2258 C CA . THR A 1 278 ? -25.676 11.865 -3.073 1.00 81.38 278 THR A CA 1
ATOM 2259 C C . THR A 1 278 ? -26.499 12.285 -1.854 1.00 81.38 278 THR A C 1
ATOM 2261 O O . THR A 1 278 ? -26.265 11.805 -0.748 1.00 81.38 278 THR A O 1
ATOM 2264 N N . LYS A 1 279 ? -27.523 13.132 -2.034 1.00 81.25 279 LYS A N 1
ATOM 2265 C CA . LYS A 1 279 ? -28.440 13.505 -0.936 1.00 81.25 279 LYS A CA 1
ATOM 2266 C C . LYS A 1 279 ? -29.057 12.298 -0.213 1.00 81.25 279 LYS A C 1
ATOM 2268 O O . LYS A 1 279 ? -29.437 12.434 0.943 1.00 81.25 279 LYS A O 1
ATOM 2273 N N . THR A 1 280 ? -29.183 11.160 -0.892 1.00 82.31 280 THR A N 1
ATOM 2274 C CA . THR A 1 280 ? -29.812 9.940 -0.371 1.00 82.31 280 THR A CA 1
ATOM 2275 C C . THR A 1 280 ? -28.811 8.880 0.085 1.00 82.31 280 THR A C 1
ATOM 2277 O O . THR A 1 280 ? -29.215 7.930 0.741 1.00 82.31 280 THR A O 1
ATOM 2280 N N . GLU A 1 281 ? -27.523 9.033 -0.232 1.00 83.81 281 GLU A N 1
ATOM 2281 C CA . GLU A 1 281 ? -26.474 8.030 0.020 1.00 83.81 281 GLU A CA 1
ATOM 2282 C C . GLU A 1 281 ? -25.210 8.682 0.603 1.00 83.81 281 GLU A C 1
ATOM 2284 O O . GLU A 1 281 ? -24.082 8.351 0.238 1.00 83.81 281 GLU A O 1
ATOM 2289 N N . MET A 1 282 ? -25.392 9.663 1.489 1.00 89.69 282 MET A N 1
ATOM 2290 C CA . MET A 1 282 ? -24.284 10.258 2.232 1.00 89.69 282 MET A CA 1
ATOM 2291 C C . MET A 1 282 ? -23.702 9.230 3.197 1.00 89.69 282 MET A C 1
ATOM 2293 O O . MET A 1 282 ? -24.414 8.705 4.052 1.00 89.69 282 MET A O 1
ATOM 2297 N N . ARG A 1 283 ? -22.394 9.003 3.114 1.00 92.44 283 ARG A N 1
ATOM 2298 C CA . ARG A 1 283 ? -21.675 8.118 4.034 1.00 92.44 283 ARG A CA 1
ATOM 2299 C C . ARG A 1 283 ? -20.296 8.676 4.376 1.00 92.44 283 ARG A C 1
ATOM 2301 O O . ARG A 1 283 ? -19.756 9.447 3.576 1.00 92.44 283 ARG A O 1
ATOM 2308 N N . PRO A 1 284 ? -19.733 8.339 5.547 1.00 95.81 284 PRO A N 1
ATOM 2309 C CA . PRO A 1 284 ? -18.360 8.702 5.862 1.00 95.81 284 PRO A CA 1
ATOM 2310 C C . PRO A 1 284 ? -17.405 8.018 4.878 1.00 95.81 284 PRO A C 1
ATOM 2312 O O . PRO A 1 284 ? -17.575 6.848 4.541 1.00 95.81 284 PRO A O 1
ATOM 2315 N N . VAL A 1 285 ? -16.423 8.775 4.394 1.00 97.69 285 VAL A N 1
ATOM 2316 C CA . VAL A 1 285 ? -15.344 8.283 3.535 1.00 97.69 285 VAL A CA 1
ATOM 2317 C C . VAL A 1 285 ? -14.027 8.809 4.077 1.00 97.69 285 VAL A C 1
ATOM 2319 O O . VAL A 1 285 ? -13.922 10.010 4.355 1.00 97.69 285 VAL A O 1
ATOM 2322 N N . HIS A 1 286 ? -13.044 7.921 4.197 1.00 98.19 286 HIS A N 1
ATOM 2323 C CA . HIS A 1 286 ? -11.727 8.237 4.742 1.00 98.19 286 HIS A CA 1
ATOM 2324 C C . HIS A 1 286 ? -10.691 8.454 3.637 1.00 98.19 286 HIS A C 1
ATOM 2326 O O . HIS A 1 286 ? -10.662 7.742 2.631 1.00 98.19 286 HIS A O 1
ATOM 2332 N N . TRP A 1 287 ? -9.815 9.433 3.840 1.00 97.81 287 TRP A N 1
ATOM 2333 C CA . TRP A 1 287 ? -8.775 9.837 2.899 1.00 97.81 287 TRP A CA 1
ATOM 2334 C C . TRP A 1 287 ? -7.429 9.775 3.597 1.00 97.81 287 TRP A C 1
ATOM 2336 O O . TRP A 1 287 ? -7.151 10.567 4.497 1.00 97.81 287 TRP A O 1
ATOM 2346 N N . ILE A 1 288 ? -6.589 8.832 3.179 1.00 98.06 288 ILE A N 1
ATOM 2347 C CA . ILE A 1 288 ? -5.310 8.570 3.830 1.00 98.06 288 ILE A CA 1
ATOM 2348 C C . ILE A 1 288 ? -4.165 8.816 2.856 1.00 98.06 288 ILE A C 1
ATOM 2350 O O . ILE A 1 288 ? -4.145 8.270 1.754 1.00 98.06 288 ILE A O 1
ATOM 2354 N N . ARG A 1 289 ? -3.160 9.583 3.282 1.00 96.62 289 ARG A N 1
ATOM 2355 C CA . ARG A 1 289 ? -1.824 9.543 2.680 1.00 96.62 289 ARG A CA 1
ATOM 2356 C C . ARG A 1 289 ? -0.785 9.163 3.710 1.00 96.62 289 ARG A C 1
ATOM 2358 O O . ARG A 1 289 ? -0.805 9.682 4.820 1.00 96.62 289 ARG A O 1
ATOM 2365 N N . VAL A 1 290 ? 0.127 8.286 3.312 1.00 96.81 290 VAL A N 1
ATOM 2366 C CA . VAL A 1 290 ? 0.941 7.514 4.259 1.00 96.81 290 VAL A CA 1
ATOM 2367 C C . VAL A 1 290 ? 2.241 8.169 4.709 1.00 96.81 290 VAL A C 1
ATOM 2369 O O . VAL A 1 290 ? 2.907 7.604 5.569 1.00 96.81 290 VAL A O 1
ATOM 2372 N N . GLY A 1 291 ? 2.625 9.326 4.166 1.00 95.25 291 GLY A N 1
ATOM 2373 C CA . GLY A 1 291 ? 3.944 9.906 4.434 1.00 95.25 291 GLY A CA 1
ATOM 2374 C C . GLY A 1 291 ? 5.080 9.108 3.792 1.00 95.25 291 GLY A C 1
ATOM 2375 O O . GLY A 1 291 ? 4.898 8.492 2.748 1.00 95.25 291 GLY A O 1
ATOM 2376 N N . THR A 1 292 ? 6.272 9.156 4.387 1.00 95.75 292 THR A N 1
ATOM 2377 C CA . THR A 1 292 ? 7.472 8.463 3.886 1.00 95.75 292 THR A CA 1
ATOM 2378 C C . THR A 1 292 ? 8.438 8.142 5.022 1.00 95.75 292 THR A C 1
ATOM 2380 O O . THR A 1 292 ? 8.452 8.836 6.031 1.00 95.75 292 THR A O 1
ATOM 2383 N N . TYR A 1 293 ? 9.300 7.139 4.852 1.00 95.00 293 TYR A N 1
ATOM 2384 C CA . TYR A 1 293 ? 10.442 6.908 5.750 1.00 95.00 293 TYR A CA 1
ATOM 2385 C C . TYR A 1 293 ? 11.719 7.630 5.293 1.00 95.00 293 TYR A C 1
ATOM 2387 O O . TYR A 1 293 ? 12.743 7.551 5.968 1.00 95.00 293 TYR A O 1
ATOM 2395 N N . LYS A 1 294 ? 11.683 8.335 4.156 1.00 91.44 294 LYS A N 1
ATOM 2396 C CA . LYS A 1 294 ? 12.811 9.074 3.581 1.00 91.44 294 LYS A CA 1
ATOM 2397 C C . LYS A 1 294 ? 12.692 10.559 3.900 1.00 91.44 294 LYS A C 1
ATOM 2399 O O . LYS A 1 294 ? 11.666 11.164 3.616 1.00 91.44 294 LYS A O 1
ATOM 2404 N N . GLY A 1 295 ? 13.743 11.173 4.433 1.00 85.69 295 GLY A N 1
ATOM 2405 C CA . GLY A 1 295 ? 13.701 12.607 4.736 1.00 85.69 295 GLY A CA 1
ATOM 2406 C C . GLY A 1 295 ? 12.981 12.952 6.052 1.00 85.69 295 GLY A C 1
ATOM 2407 O O . GLY A 1 295 ? 12.664 14.114 6.283 1.00 85.69 295 GLY A O 1
ATOM 2408 N N . VAL A 1 296 ? 12.744 11.972 6.932 1.00 82.62 296 VAL A N 1
ATOM 2409 C CA . VAL A 1 296 ? 12.126 12.199 8.248 1.00 82.62 296 VAL A CA 1
ATOM 2410 C C . VAL A 1 296 ? 13.188 12.196 9.354 1.00 82.62 296 VAL A C 1
ATOM 2412 O O . VAL A 1 296 ? 13.920 11.205 9.451 1.00 82.62 296 VAL A O 1
ATOM 2415 N N . PRO A 1 297 ? 13.242 13.236 10.216 1.00 76.00 297 PRO A N 1
ATOM 2416 C CA . PRO A 1 297 ? 14.195 13.315 11.318 1.00 76.00 297 PRO A CA 1
ATOM 2417 C C . PRO A 1 297 ? 14.205 12.072 12.201 1.00 76.00 297 PRO A C 1
ATOM 2419 O O . PRO A 1 297 ? 13.153 11.506 12.512 1.00 76.00 297 PRO A O 1
ATOM 2422 N N . PHE A 1 298 ? 15.395 11.676 12.647 1.00 70.19 298 PHE A N 1
ATOM 2423 C CA . PHE A 1 298 ? 15.532 10.806 13.810 1.00 70.19 298 PHE A CA 1
ATOM 2424 C C . PHE A 1 298 ? 15.084 11.587 15.051 1.00 70.19 298 PHE A C 1
ATOM 2426 O O . PHE A 1 298 ? 15.243 12.807 15.098 1.00 70.19 298 PHE A O 1
ATOM 2433 N N . ALA A 1 299 ? 14.490 10.905 16.034 1.00 61.19 299 ALA A N 1
ATOM 2434 C CA . ALA A 1 299 ? 13.830 11.554 17.174 1.00 61.19 299 ALA A CA 1
ATOM 2435 C C . ALA A 1 299 ? 14.735 12.549 17.933 1.00 61.19 299 ALA A C 1
ATOM 2437 O O . ALA A 1 299 ? 14.225 13.521 18.486 1.00 61.19 299 ALA A O 1
ATOM 2438 N N . ASP A 1 300 ? 16.057 12.351 17.877 1.00 60.94 300 ASP A N 1
ATOM 2439 C CA . ASP A 1 300 ? 17.046 13.125 18.630 1.00 60.94 300 ASP A CA 1
ATOM 2440 C C . ASP A 1 300 ? 18.057 13.903 17.756 1.00 60.94 300 ASP A C 1
ATOM 2442 O O . ASP A 1 300 ? 18.922 14.603 18.290 1.00 60.94 300 ASP A O 1
ATOM 2446 N N . GLU A 1 301 ? 17.965 13.843 16.420 1.00 62.41 301 GLU A N 1
ATOM 2447 C CA . GLU A 1 301 ? 18.933 14.514 15.539 1.00 62.41 301 GLU A CA 1
ATOM 2448 C C . GLU A 1 301 ? 18.475 15.914 15.113 1.00 62.41 301 GLU A C 1
ATOM 2450 O O . GLU A 1 301 ? 17.505 16.096 14.377 1.00 62.41 301 GLU A O 1
ATOM 2455 N N . LYS A 1 302 ? 19.236 16.928 15.546 1.00 57.97 302 LYS A N 1
ATOM 2456 C CA . LYS A 1 302 ? 19.053 18.331 15.134 1.00 57.97 302 LYS A CA 1
ATOM 2457 C C . LYS A 1 302 ? 19.600 18.627 13.732 1.00 57.97 302 LYS A C 1
ATOM 2459 O O . LYS A 1 302 ? 19.144 19.581 13.109 1.00 57.97 302 LYS A O 1
ATOM 2464 N N . ASP A 1 303 ? 20.520 17.801 13.233 1.00 58.44 303 ASP A N 1
ATOM 2465 C CA . ASP A 1 303 ? 21.249 18.007 11.973 1.00 58.44 303 ASP A CA 1
ATOM 2466 C C . ASP A 1 303 ? 20.739 17.083 10.856 1.00 58.44 303 ASP A C 1
ATOM 2468 O O . ASP A 1 303 ? 21.497 16.395 10.174 1.00 58.44 303 ASP A O 1
ATOM 2472 N N . PHE A 1 304 ? 19.419 17.048 10.674 1.00 64.12 304 PHE A N 1
ATOM 2473 C CA . PHE A 1 304 ? 18.808 16.167 9.689 1.00 64.12 304 PHE A CA 1
ATOM 2474 C C . PHE A 1 304 ? 19.055 16.645 8.248 1.00 64.12 304 PHE A C 1
ATOM 2476 O O . PHE A 1 304 ? 18.702 17.769 7.871 1.00 64.12 304 PHE A O 1
ATOM 2483 N N . ILE A 1 305 ? 19.617 15.769 7.407 1.00 64.56 305 ILE A N 1
ATOM 2484 C CA . ILE A 1 305 ? 19.836 16.067 5.990 1.00 64.56 305 ILE A CA 1
ATOM 2485 C C . ILE A 1 305 ? 18.519 15.890 5.235 1.00 64.56 305 ILE A C 1
ATOM 2487 O O . ILE A 1 305 ? 18.035 14.780 5.020 1.00 64.56 305 ILE A O 1
ATOM 2491 N N . THR A 1 306 ? 17.947 17.011 4.807 1.00 67.44 306 THR A N 1
ATOM 2492 C CA . THR A 1 306 ? 16.747 17.016 3.968 1.00 67.44 306 THR A CA 1
ATOM 2493 C C . THR A 1 306 ? 17.053 16.444 2.585 1.00 67.44 306 THR A C 1
ATOM 2495 O O . THR A 1 306 ? 18.012 16.846 1.923 1.00 67.44 306 THR A O 1
ATOM 2498 N N . ASP A 1 307 ? 16.217 15.514 2.119 1.00 72.88 307 ASP A N 1
ATOM 2499 C CA . ASP A 1 307 ? 16.283 15.051 0.735 1.00 72.88 307 ASP A CA 1
ATOM 2500 C C . ASP A 1 307 ? 15.835 16.196 -0.186 1.00 72.88 307 ASP A C 1
ATOM 2502 O O . ASP A 1 307 ? 14.671 16.615 -0.205 1.00 72.88 307 ASP A O 1
ATOM 2506 N N . LYS A 1 308 ? 16.793 16.707 -0.962 1.00 71.94 308 LYS A N 1
ATOM 2507 C CA . LYS A 1 308 ? 16.595 17.803 -1.911 1.00 71.94 308 LYS A CA 1
ATOM 2508 C C . LYS A 1 308 ? 15.530 17.481 -2.963 1.00 71.94 308 LYS A C 1
ATOM 2510 O O . LYS A 1 308 ? 14.826 18.380 -3.413 1.00 71.94 308 LYS A O 1
ATOM 2515 N N . TRP A 1 309 ? 15.372 16.213 -3.344 1.00 73.38 309 TRP A N 1
ATOM 2516 C CA . TRP A 1 309 ? 14.334 15.826 -4.294 1.00 73.38 309 TRP A CA 1
ATOM 2517 C C . TRP A 1 309 ? 12.935 16.028 -3.705 1.00 73.38 309 TRP A C 1
ATOM 2519 O O . TRP A 1 309 ? 12.068 16.580 -4.386 1.00 73.38 309 TRP A O 1
ATOM 2529 N N . ILE A 1 310 ? 12.718 15.638 -2.442 1.00 70.88 310 ILE A N 1
ATOM 2530 C CA . ILE A 1 310 ? 11.411 15.787 -1.783 1.00 70.88 310 ILE A CA 1
ATOM 2531 C C . ILE A 1 310 ? 11.071 17.278 -1.659 1.00 70.88 310 ILE A C 1
ATOM 2533 O O . ILE A 1 310 ? 9.981 17.702 -2.060 1.00 70.88 310 ILE A O 1
ATOM 2537 N N . SER A 1 311 ? 12.033 18.096 -1.220 1.00 72.62 311 SER A N 1
ATOM 2538 C CA . SER A 1 311 ? 11.821 19.538 -1.060 1.00 72.62 311 SER A CA 1
ATOM 2539 C C . SER A 1 311 ? 11.530 20.248 -2.382 1.00 72.62 311 SER A C 1
ATOM 2541 O O . SER A 1 311 ? 10.611 21.065 -2.444 1.00 72.62 311 SER A O 1
ATOM 2543 N N . GLU A 1 312 ? 12.220 19.893 -3.467 1.00 76.94 312 GLU A N 1
ATOM 2544 C CA . GLU A 1 312 ? 12.015 20.523 -4.775 1.00 76.94 312 GLU A CA 1
ATOM 2545 C C . GLU A 1 312 ? 10.762 20.026 -5.514 1.00 76.94 312 GLU A C 1
ATOM 2547 O O . GLU A 1 312 ? 10.059 20.815 -6.156 1.00 76.94 312 GLU A O 1
ATOM 2552 N N . LYS A 1 313 ? 10.475 18.718 -5.475 1.00 70.81 313 LYS A N 1
ATOM 2553 C CA . LYS A 1 313 ? 9.398 18.107 -6.275 1.00 70.81 313 LYS A CA 1
ATOM 2554 C C . LYS A 1 313 ? 8.084 18.015 -5.520 1.00 70.81 313 LYS A C 1
ATOM 2556 O O . LYS A 1 313 ? 7.061 18.468 -6.045 1.00 70.81 313 LYS A O 1
ATOM 2561 N N . ALA A 1 314 ? 8.109 17.464 -4.310 1.00 66.19 314 ALA A N 1
ATOM 2562 C CA . ALA A 1 314 ? 6.917 17.339 -3.480 1.00 66.19 314 ALA A CA 1
ATOM 2563 C C . ALA A 1 314 ? 6.557 18.666 -2.795 1.00 66.19 314 ALA A C 1
ATOM 2565 O O . ALA A 1 314 ? 5.401 18.869 -2.430 1.00 66.19 314 ALA A O 1
ATOM 2566 N N . GLY A 1 315 ? 7.512 19.597 -2.679 1.00 68.62 315 GLY A N 1
ATOM 2567 C CA . GLY A 1 315 ? 7.306 20.858 -1.967 1.00 68.62 315 GLY A CA 1
ATOM 2568 C C . GLY A 1 315 ? 7.206 20.661 -0.454 1.00 68.62 315 GLY A C 1
ATOM 2569 O O . GLY A 1 315 ? 6.605 21.486 0.228 1.00 68.62 315 GLY A O 1
ATOM 2570 N N . THR A 1 316 ? 7.742 19.551 0.061 1.00 69.94 316 THR A N 1
ATOM 2571 C CA . THR A 1 316 ? 7.743 19.193 1.485 1.00 69.94 316 THR A CA 1
ATOM 2572 C C . THR A 1 316 ? 9.107 18.615 1.867 1.00 69.94 316 THR A C 1
ATOM 2574 O O . THR A 1 316 ? 9.882 18.237 1.000 1.00 69.94 316 THR A O 1
ATOM 2577 N N . SER A 1 317 ? 9.435 18.521 3.153 1.00 72.19 317 SER A N 1
ATOM 2578 C CA . SER A 1 317 ? 10.639 17.808 3.614 1.00 72.19 317 SER A CA 1
ATOM 2579 C C . SER A 1 317 ? 10.446 16.290 3.718 1.00 72.19 317 SER A C 1
ATOM 2581 O O . SER A 1 317 ? 11.365 15.600 4.135 1.00 72.19 317 SER A O 1
ATOM 2583 N N . GLY A 1 318 ? 9.267 15.772 3.363 1.00 80.81 318 GLY A N 1
ATOM 2584 C CA . GLY A 1 318 ? 8.801 14.460 3.799 1.00 80.81 318 GLY A CA 1
ATOM 2585 C C . GLY A 1 318 ? 8.064 14.583 5.131 1.00 80.81 318 GLY A C 1
ATOM 2586 O O . GLY A 1 318 ? 8.503 15.282 6.046 1.00 80.81 318 GLY A O 1
ATOM 2587 N N . GLN A 1 319 ? 6.893 13.963 5.213 1.00 89.75 319 GLN A N 1
ATOM 2588 C CA . GLN A 1 319 ? 6.073 13.910 6.418 1.00 89.75 319 GLN A CA 1
ATOM 2589 C C . GLN A 1 319 ? 6.122 12.502 7.009 1.00 89.75 319 GLN A C 1
ATOM 2591 O O . GLN A 1 319 ? 6.211 11.505 6.287 1.00 89.75 319 GLN A O 1
ATOM 2596 N N . ARG A 1 320 ? 6.109 12.447 8.344 1.00 93.12 320 ARG A N 1
ATOM 2597 C CA . ARG A 1 320 ? 6.294 11.217 9.115 1.00 93.12 320 ARG A CA 1
ATOM 2598 C C . ARG A 1 320 ? 5.231 10.179 8.725 1.00 93.12 320 ARG A C 1
ATOM 2600 O O . ARG A 1 320 ? 4.060 10.552 8.615 1.00 93.12 320 ARG A O 1
ATOM 2607 N N . PRO A 1 321 ? 5.604 8.906 8.515 1.00 95.56 321 PRO A N 1
ATOM 2608 C CA . PRO A 1 321 ? 4.645 7.870 8.196 1.00 95.56 321 PRO A CA 1
ATOM 2609 C C . PRO A 1 321 ? 3.938 7.408 9.468 1.00 95.56 321 PRO A C 1
ATOM 2611 O O . PRO A 1 321 ? 4.408 7.676 10.576 1.00 95.56 321 PRO A O 1
ATOM 2614 N N . GLY A 1 322 ? 2.838 6.670 9.325 1.00 94.94 322 GLY A N 1
ATOM 2615 C CA . GLY A 1 322 ? 2.137 6.127 10.492 1.00 94.94 322 GLY A CA 1
ATOM 2616 C C . GLY A 1 322 ? 0.628 6.266 10.502 1.00 94.94 322 GLY A C 1
ATOM 2617 O O . GLY A 1 322 ? 0.009 5.897 11.493 1.00 94.94 322 GLY A O 1
ATOM 2618 N N . THR A 1 323 ? 0.030 6.781 9.430 1.00 97.81 323 THR A N 1
ATOM 2619 C CA . THR A 1 323 ? -1.427 6.822 9.332 1.00 97.81 323 THR A CA 1
ATOM 2620 C C . THR A 1 323 ? -2.031 5.433 9.473 1.00 97.81 323 THR A C 1
ATOM 2622 O O . THR A 1 323 ? -1.452 4.461 8.983 1.00 97.81 323 THR A O 1
ATOM 2625 N N . ALA A 1 324 ? -3.216 5.344 10.062 1.00 98.44 324 ALA A N 1
ATOM 2626 C CA . ALA A 1 324 ? -3.912 4.081 10.248 1.00 98.44 324 ALA A CA 1
ATOM 2627 C C . ALA A 1 324 ? -5.420 4.220 10.043 1.00 98.44 324 ALA A C 1
ATOM 2629 O O . ALA A 1 324 ? -5.982 5.307 10.182 1.00 98.44 324 ALA A O 1
ATOM 2630 N N . LEU A 1 325 ? -6.053 3.086 9.748 1.00 98.62 325 LEU A N 1
ATOM 2631 C CA . LEU A 1 325 ? -7.500 2.909 9.724 1.00 98.62 325 LEU A CA 1
ATOM 2632 C C . LEU A 1 325 ? -7.890 1.808 10.714 1.00 98.62 325 LEU A C 1
ATOM 2634 O O . LEU A 1 325 ? -7.309 0.720 10.700 1.00 98.62 325 LEU A O 1
ATOM 2638 N N . HIS A 1 326 ? -8.886 2.079 11.547 1.00 98.44 326 HIS A N 1
ATOM 2639 C CA . HIS A 1 326 ? -9.455 1.149 12.513 1.00 98.44 326 HIS A CA 1
ATOM 2640 C C . HIS A 1 326 ? -10.811 0.673 12.002 1.00 98.44 326 HIS A C 1
ATOM 2642 O O . HIS A 1 326 ? -11.702 1.486 11.770 1.00 98.44 326 HIS A O 1
ATOM 2648 N N . PHE A 1 327 ? -10.972 -0.636 11.839 1.00 98.31 327 PHE A N 1
ATOM 2649 C CA . PHE A 1 327 ? -12.188 -1.254 11.317 1.00 98.31 327 PHE A CA 1
ATOM 2650 C C . PHE A 1 327 ? -12.893 -2.030 12.420 1.00 98.31 327 PHE A C 1
ATOM 2652 O O . PHE A 1 327 ? -12.269 -2.826 13.134 1.00 98.31 327 PHE A O 1
ATOM 2659 N N . TRP A 1 328 ? -14.198 -1.823 12.532 1.00 97.56 328 TRP A N 1
ATOM 2660 C CA . TRP A 1 328 ? -15.041 -2.497 13.508 1.00 97.56 328 TRP A CA 1
ATOM 2661 C C . TRP A 1 328 ? -15.569 -3.828 12.957 1.00 97.56 328 TRP A C 1
ATOM 2663 O O . TRP A 1 328 ? -15.849 -3.984 11.774 1.00 97.56 328 TRP A O 1
ATOM 2673 N N . ALA A 1 329 ? -15.664 -4.839 13.817 1.00 96.31 329 ALA A N 1
ATOM 2674 C CA . ALA A 1 329 ? -16.131 -6.166 13.408 1.00 96.31 329 ALA A CA 1
ATOM 2675 C C . ALA A 1 329 ? -17.661 -6.301 13.480 1.00 96.31 329 ALA A C 1
ATOM 2677 O O . ALA A 1 329 ? -18.252 -7.143 12.814 1.00 96.31 329 ALA A O 1
ATOM 2678 N N . ASP A 1 330 ? -18.301 -5.484 14.310 1.00 94.94 330 ASP A N 1
ATOM 2679 C CA . ASP A 1 330 ? -19.712 -5.555 14.686 1.00 94.94 330 ASP A CA 1
ATOM 2680 C C . ASP A 1 330 ? -20.587 -4.510 13.979 1.00 94.94 330 ASP A C 1
ATOM 2682 O O . ASP A 1 330 ? -21.812 -4.636 13.977 1.00 94.94 330 ASP A O 1
ATOM 2686 N N . ARG A 1 331 ? -19.975 -3.499 13.356 1.00 95.75 331 ARG A N 1
ATOM 2687 C CA . ARG A 1 331 ? -20.659 -2.410 12.650 1.00 95.75 331 ARG A CA 1
ATOM 2688 C C . ARG A 1 331 ? -19.791 -1.833 11.541 1.00 95.75 331 ARG A C 1
ATOM 2690 O O . ARG A 1 331 ? -18.571 -1.830 11.658 1.00 95.75 331 ARG A O 1
ATOM 2697 N N . HIS A 1 332 ? -20.421 -1.304 10.497 1.00 96.94 332 HIS A N 1
ATOM 2698 C CA . HIS A 1 332 ? -19.738 -0.709 9.345 1.00 96.94 332 HIS A CA 1
ATOM 2699 C C . HIS A 1 332 ? -19.238 0.703 9.668 1.00 96.94 332 HIS A C 1
ATOM 2701 O O . HIS A 1 332 ? -19.787 1.706 9.220 1.00 96.94 332 HIS A O 1
ATOM 2707 N N . GLU A 1 333 ? -18.209 0.778 10.502 1.00 97.12 333 GLU A N 1
ATOM 2708 C CA . GLU A 1 333 ? -17.564 2.027 10.905 1.00 97.12 333 GLU A CA 1
ATOM 2709 C C . GLU A 1 333 ? -16.056 1.931 10.670 1.00 97.12 333 GLU A C 1
ATOM 2711 O O . GLU A 1 333 ? -15.464 0.856 10.823 1.00 97.12 333 GLU A O 1
ATOM 2716 N N . ILE A 1 334 ? -15.457 3.057 10.287 1.00 98.06 334 ILE A N 1
ATOM 2717 C CA . ILE A 1 334 ? -14.016 3.242 10.178 1.00 98.06 334 ILE A CA 1
ATOM 2718 C C . ILE A 1 334 ? -13.653 4.457 11.030 1.00 98.06 334 ILE A C 1
ATOM 2720 O O . ILE A 1 334 ? -14.383 5.446 11.068 1.00 98.06 334 ILE A O 1
ATOM 2724 N N . ASP A 1 335 ? -12.523 4.372 11.712 1.00 97.56 335 ASP A N 1
ATOM 2725 C CA . ASP A 1 335 ? -11.892 5.510 12.368 1.00 97.56 335 ASP A CA 1
ATOM 2726 C C . ASP A 1 335 ? -10.457 5.645 11.846 1.00 97.56 335 ASP A C 1
ATOM 2728 O O . ASP A 1 335 ? -9.865 4.657 11.410 1.00 97.56 335 ASP A O 1
ATOM 2732 N N . ASP A 1 336 ? -9.883 6.841 11.874 1.00 97.44 336 ASP A N 1
ATOM 2733 C CA . ASP A 1 336 ? -8.539 7.095 11.362 1.00 97.44 336 ASP A CA 1
ATOM 2734 C C . ASP A 1 336 ? -7.603 7.687 12.421 1.00 97.44 336 ASP A C 1
ATOM 2736 O O . ASP A 1 336 ? -7.993 8.051 13.537 1.00 97.44 336 ASP A O 1
ATOM 2740 N N . SER A 1 337 ? -6.309 7.644 12.121 1.00 97.62 337 SER A N 1
ATOM 2741 C CA . SER A 1 337 ? -5.243 8.261 12.910 1.00 97.62 337 SER A CA 1
ATOM 2742 C C . SER A 1 337 ? -4.147 8.736 11.974 1.00 97.62 337 SER A C 1
ATOM 2744 O O . SER A 1 337 ? -3.813 8.047 11.011 1.00 97.62 337 SER A O 1
ATOM 2746 N N . ILE A 1 338 ? -3.579 9.907 12.259 1.00 96.25 338 ILE A N 1
ATOM 2747 C CA . ILE A 1 338 ? -2.520 10.507 11.437 1.00 96.25 338 ILE A CA 1
ATOM 2748 C C . ILE A 1 338 ? -1.107 10.050 11.842 1.00 96.25 338 ILE A C 1
ATOM 2750 O O . ILE A 1 338 ? -0.181 10.134 11.040 1.00 96.25 338 ILE A O 1
ATOM 2754 N N . ASP A 1 339 ? -0.944 9.562 13.072 1.00 94.75 339 ASP A N 1
ATOM 2755 C CA . ASP A 1 339 ? 0.339 9.216 13.687 1.00 94.75 339 ASP A CA 1
ATOM 2756 C C . ASP A 1 339 ? 0.362 7.757 14.168 1.00 94.75 339 ASP A C 1
ATOM 2758 O O . ASP A 1 339 ? -0.639 7.251 14.679 1.00 94.75 339 ASP A O 1
ATOM 2762 N N . PHE A 1 340 ? 1.520 7.101 14.024 1.00 97.00 340 PHE A N 1
ATOM 2763 C CA . PHE A 1 340 ? 1.681 5.673 14.309 1.00 97.00 340 PHE A CA 1
ATOM 2764 C C . PHE A 1 340 ? 1.493 5.355 15.789 1.00 97.00 340 PHE A C 1
ATOM 2766 O O . PHE A 1 340 ? 0.766 4.427 16.134 1.00 97.00 340 PHE A O 1
ATOM 2773 N N . ASP A 1 341 ? 2.157 6.114 16.661 1.00 96.62 341 ASP A N 1
ATOM 2774 C CA . ASP A 1 341 ? 2.141 5.853 18.099 1.00 96.62 341 ASP A CA 1
ATOM 2775 C C . ASP A 1 341 ? 0.709 6.061 18.631 1.00 96.62 341 ASP A C 1
ATOM 2777 O O . ASP A 1 341 ? 0.151 5.180 19.288 1.00 96.62 341 ASP A O 1
ATOM 2781 N N . THR A 1 342 ? 0.053 7.141 18.194 1.00 96.31 342 THR A N 1
ATOM 2782 C CA . THR A 1 342 ? -1.368 7.415 18.471 1.00 96.31 342 THR A CA 1
ATOM 2783 C C . THR A 1 342 ? -2.288 6.294 17.968 1.00 96.31 342 THR A C 1
ATOM 2785 O O . THR A 1 342 ? -3.203 5.873 18.680 1.00 96.31 342 THR A O 1
ATOM 2788 N N . ALA A 1 343 ? -2.056 5.772 16.758 1.00 97.56 343 ALA A N 1
ATOM 2789 C CA . ALA A 1 343 ? -2.847 4.677 16.199 1.00 97.56 343 ALA A CA 1
ATOM 2790 C C . ALA A 1 343 ? -2.720 3.389 17.026 1.00 97.56 343 ALA A C 1
ATOM 2792 O O . ALA A 1 343 ? -3.716 2.703 17.272 1.00 97.56 343 ALA A O 1
ATOM 2793 N N . ILE A 1 344 ? -1.510 3.056 17.482 1.00 98.31 344 ILE A N 1
ATOM 2794 C CA . ILE A 1 344 ? -1.273 1.880 18.324 1.00 98.31 344 ILE A CA 1
ATOM 2795 C C . ILE A 1 344 ? -1.929 2.054 19.695 1.00 98.31 344 ILE A C 1
ATOM 2797 O O . ILE A 1 344 ? -2.630 1.147 20.147 1.00 98.31 344 ILE A O 1
ATOM 2801 N N . GLU A 1 345 ? -1.781 3.214 20.335 1.00 97.62 345 GLU A N 1
ATOM 2802 C CA . GLU A 1 345 ? -2.451 3.516 21.606 1.00 97.62 345 GLU A CA 1
ATOM 2803 C C . GLU A 1 345 ? -3.975 3.385 21.486 1.00 97.62 345 GLU A C 1
ATOM 2805 O O . GLU A 1 345 ? -4.613 2.696 22.290 1.00 97.62 345 GLU A O 1
ATOM 2810 N N . LYS A 1 346 ? -4.555 3.969 20.433 1.00 97.12 346 LYS A N 1
ATOM 2811 C CA . LYS A 1 346 ? -5.988 3.893 20.131 1.00 97.12 346 LYS A CA 1
ATOM 2812 C C . LYS A 1 346 ? -6.452 2.457 19.900 1.00 97.12 346 LYS A C 1
ATOM 2814 O O . LYS A 1 346 ? -7.451 2.037 20.484 1.00 97.12 346 LYS A O 1
ATOM 2819 N N . HIS A 1 347 ? -5.710 1.671 19.121 1.00 97.19 347 HIS A N 1
ATOM 2820 C CA . HIS A 1 347 ? -5.995 0.249 18.900 1.00 97.19 347 HIS A CA 1
ATOM 2821 C C . HIS A 1 347 ? -5.998 -0.546 20.209 1.00 97.19 347 HIS A C 1
ATOM 2823 O O . HIS A 1 347 ? -6.920 -1.323 20.473 1.00 97.19 347 HIS A O 1
ATOM 2829 N N . MET A 1 348 ? -4.992 -0.331 21.057 1.00 96.81 348 MET A N 1
ATOM 2830 C CA . MET A 1 348 ? -4.880 -1.013 22.346 1.00 96.81 348 MET A CA 1
ATOM 2831 C C . MET A 1 348 ? -6.010 -0.616 23.299 1.00 96.81 348 MET A C 1
ATOM 2833 O O . MET A 1 348 ? -6.576 -1.488 23.964 1.00 96.81 348 MET A O 1
ATOM 2837 N N . ALA A 1 349 ? -6.396 0.662 23.324 1.00 94.19 349 ALA A N 1
ATOM 2838 C CA . ALA A 1 349 ? -7.537 1.142 24.097 1.00 94.19 349 ALA A CA 1
ATOM 2839 C C . ALA A 1 349 ? -8.854 0.499 23.627 1.00 94.19 349 ALA A C 1
ATOM 2841 O O . ALA A 1 349 ? -9.587 -0.058 24.448 1.00 94.19 349 ALA A O 1
ATOM 2842 N N . ILE A 1 350 ? -9.116 0.490 22.314 1.00 92.25 350 ILE A N 1
ATOM 2843 C CA . ILE A 1 350 ? -10.311 -0.123 21.713 1.00 92.25 350 ILE A CA 1
ATOM 2844 C C . ILE A 1 350 ? -10.395 -1.613 22.060 1.00 92.25 350 ILE A C 1
ATOM 2846 O O . ILE A 1 350 ? -11.439 -2.097 22.502 1.00 92.25 350 ILE A O 1
ATOM 2850 N N . ARG A 1 351 ? -9.291 -2.354 21.909 1.00 90.62 351 ARG A N 1
ATOM 2851 C CA . ARG A 1 351 ? -9.260 -3.786 22.233 1.00 90.62 351 ARG A CA 1
ATOM 2852 C C . ARG A 1 351 ? -9.444 -4.051 23.719 1.00 90.62 351 ARG A C 1
ATOM 2854 O O . ARG A 1 351 ? -10.148 -4.988 24.080 1.00 90.62 351 ARG A O 1
ATOM 2861 N N . THR A 1 352 ? -8.823 -3.245 24.575 1.00 90.75 352 THR A N 1
ATOM 2862 C CA . THR A 1 352 ? -8.977 -3.374 26.028 1.00 90.75 352 THR A CA 1
ATOM 2863 C C . THR A 1 352 ? -10.431 -3.156 26.429 1.00 90.75 352 THR A C 1
ATOM 2865 O O . THR A 1 352 ? -10.976 -3.949 27.191 1.00 90.75 352 THR A O 1
ATOM 2868 N N . TYR A 1 353 ? -11.082 -2.134 25.866 1.00 88.00 353 TYR A N 1
ATOM 2869 C CA . TYR A 1 353 ? -12.498 -1.885 26.102 1.00 88.00 353 TYR A CA 1
ATOM 2870 C C . TYR A 1 353 ? -13.363 -3.063 25.643 1.00 88.00 353 TYR A C 1
ATOM 2872 O O . TYR A 1 353 ? -14.119 -3.590 26.449 1.00 88.00 353 TYR A O 1
ATOM 2880 N N . ALA A 1 354 ? -13.188 -3.552 24.413 1.00 85.69 354 ALA A N 1
ATOM 2881 C CA . ALA A 1 354 ? -13.948 -4.698 23.910 1.00 85.69 354 ALA A CA 1
ATOM 2882 C C . ALA A 1 354 ? -13.762 -5.972 24.768 1.00 85.69 354 ALA A C 1
ATOM 2884 O O . ALA A 1 354 ? -14.735 -6.673 25.035 1.00 85.69 354 ALA A O 1
ATOM 2885 N N . LEU A 1 355 ? -12.557 -6.224 25.300 1.00 85.44 355 LEU A N 1
ATOM 2886 C CA . LEU A 1 355 ? -12.323 -7.314 26.261 1.00 85.44 355 LEU A CA 1
ATOM 2887 C C . LEU A 1 355 ? -13.067 -7.098 27.586 1.00 85.44 355 LEU A C 1
ATOM 2889 O O . LEU A 1 355 ? -13.631 -8.037 28.141 1.00 85.44 355 LEU A O 1
ATOM 2893 N N . ILE A 1 356 ? -13.098 -5.866 28.101 1.00 87.38 356 ILE A N 1
ATOM 2894 C CA . ILE A 1 356 ? -13.862 -5.523 29.310 1.00 87.38 356 ILE A CA 1
ATOM 2895 C C . ILE A 1 356 ? -15.358 -5.800 29.102 1.00 87.38 356 ILE A C 1
ATOM 2897 O O . ILE A 1 356 ? -16.001 -6.310 30.024 1.00 87.38 356 ILE A O 1
ATOM 2901 N N . GLN A 1 357 ? -15.894 -5.500 27.913 1.00 85.31 357 GLN A N 1
ATOM 2902 C CA . GLN A 1 357 ? -17.286 -5.797 27.556 1.00 85.31 357 GLN A CA 1
ATOM 2903 C C . GLN A 1 357 ? -17.545 -7.306 27.509 1.00 85.31 357 GLN A C 1
ATOM 2905 O O . GLN A 1 357 ? -18.477 -7.788 28.149 1.00 85.31 357 GLN A O 1
ATOM 2910 N N . GLU A 1 358 ? -16.677 -8.065 26.832 1.00 84.81 358 GLU A N 1
ATOM 2911 C CA . GLU A 1 358 ? -16.771 -9.530 26.747 1.00 84.81 358 GLU A CA 1
ATOM 2912 C C . GLU A 1 358 ? -16.731 -10.192 28.135 1.00 84.81 358 GLU A C 1
ATOM 2914 O O . GLU A 1 358 ? -17.453 -11.151 28.403 1.00 84.81 358 GLU A O 1
ATOM 2919 N N . MET A 1 359 ? -15.937 -9.639 29.054 1.00 89.88 359 MET A N 1
ATOM 2920 C CA . MET A 1 359 ? -15.830 -10.114 30.435 1.00 89.88 359 MET A CA 1
ATOM 2921 C C . MET A 1 359 ? -16.968 -9.631 31.355 1.00 89.88 359 MET A C 1
ATOM 2923 O O . MET A 1 359 ? -16.982 -9.996 32.533 1.00 89.88 359 MET A O 1
ATOM 2927 N N . GLY A 1 360 ? -17.893 -8.790 30.877 1.00 90.81 360 GLY A N 1
ATOM 2928 C CA . GLY A 1 360 ? -18.966 -8.209 31.694 1.00 90.81 360 GLY A CA 1
ATOM 2929 C C . GLY A 1 360 ? -18.464 -7.281 32.811 1.00 90.81 360 GLY A C 1
ATOM 2930 O O . GLY A 1 360 ? -19.101 -7.159 33.857 1.00 90.81 360 GLY A O 1
ATOM 2931 N N . LEU A 1 361 ? -17.301 -6.644 32.629 1.00 91.94 361 LEU A N 1
ATOM 2932 C CA . LEU A 1 361 ? -16.634 -5.810 33.643 1.00 91.94 361 LEU A CA 1
ATOM 2933 C C . LEU A 1 361 ? -16.887 -4.303 33.472 1.00 91.94 361 LEU A C 1
ATOM 2935 O O . LEU A 1 361 ? -16.263 -3.487 34.153 1.00 91.94 361 LEU A O 1
ATOM 2939 N N . GLU A 1 362 ? -17.807 -3.918 32.594 1.00 90.88 362 GLU A N 1
ATOM 2940 C CA . GLU A 1 362 ? -18.041 -2.533 32.167 1.00 90.88 362 GLU A CA 1
ATOM 2941 C C . GLU A 1 362 ? -18.382 -1.602 33.334 1.00 90.88 362 GLU A C 1
ATOM 2943 O O . GLU A 1 362 ? -17.749 -0.561 33.506 1.00 90.88 362 GLU A O 1
ATOM 2948 N N . GLU A 1 363 ? -19.334 -1.985 34.193 1.00 86.94 363 GLU A N 1
ATOM 2949 C CA . GLU A 1 363 ? -19.710 -1.163 35.349 1.00 86.94 363 GLU A CA 1
ATOM 2950 C C . GLU A 1 363 ? -18.545 -0.963 36.318 1.00 86.94 363 GLU A C 1
ATOM 2952 O O . GLU A 1 363 ? -18.382 0.113 36.898 1.00 86.94 363 GLU A O 1
ATOM 2957 N N . ARG A 1 364 ? -17.724 -2.002 36.509 1.00 88.00 364 ARG A N 1
ATOM 2958 C CA . ARG A 1 364 ? -16.555 -1.936 37.387 1.00 88.00 364 ARG A CA 1
ATOM 2959 C C . ARG A 1 364 ? -15.492 -1.015 36.796 1.00 88.00 364 ARG A C 1
ATOM 2961 O O . ARG A 1 364 ? -14.914 -0.221 37.533 1.00 88.00 364 ARG A O 1
ATOM 2968 N N . PHE A 1 365 ? -15.262 -1.099 35.489 1.00 86.62 365 PHE A N 1
ATOM 2969 C CA . PHE A 1 365 ? -14.320 -0.239 34.784 1.00 86.62 365 PHE A CA 1
ATOM 2970 C C . PHE A 1 365 ? -14.753 1.234 34.816 1.00 86.62 365 PHE A C 1
ATOM 2972 O O . PHE A 1 365 ? -13.962 2.094 35.195 1.00 86.62 365 PHE A O 1
ATOM 2979 N N . LEU A 1 366 ? -16.029 1.527 34.538 1.00 84.94 366 LEU A N 1
ATOM 2980 C CA . LEU A 1 366 ? -16.569 2.891 34.601 1.00 84.94 366 LEU A CA 1
ATOM 2981 C C . LEU A 1 366 ? -16.479 3.493 36.013 1.00 84.94 366 LEU A C 1
ATOM 2983 O O . LEU A 1 366 ? -16.120 4.661 36.158 1.00 84.94 366 LEU A O 1
ATOM 2987 N N . LYS A 1 367 ? -16.724 2.690 37.062 1.00 87.12 367 LYS A N 1
ATOM 2988 C CA . LYS A 1 367 ? -16.527 3.118 38.460 1.00 87.12 367 LYS A CA 1
ATOM 2989 C C . LYS A 1 367 ? -15.072 3.497 38.752 1.00 87.12 367 LYS A C 1
ATOM 2991 O O . LYS A 1 367 ? -14.845 4.477 39.455 1.00 87.12 367 LYS A O 1
ATOM 2996 N N . LEU A 1 368 ? -14.099 2.752 38.219 1.00 86.00 368 LEU A N 1
ATOM 2997 C CA . LEU A 1 368 ? -12.670 3.038 38.415 1.00 86.00 368 LEU A CA 1
ATOM 2998 C C . LEU A 1 368 ? -12.225 4.334 37.733 1.00 86.00 368 LEU A C 1
ATOM 3000 O O . LEU A 1 368 ? -11.384 5.041 38.279 1.00 86.00 368 LEU A O 1
ATOM 3004 N N . LEU A 1 369 ? -12.808 4.673 36.582 1.00 83.50 369 LEU A N 1
ATOM 3005 C CA . LEU A 1 369 ? -12.490 5.915 35.871 1.00 83.50 369 LEU A CA 1
ATOM 3006 C C . LEU A 1 369 ? -13.112 7.167 36.514 1.00 83.50 369 LEU A C 1
ATOM 3008 O O . LEU A 1 369 ? -12.875 8.274 36.040 1.00 83.50 369 LEU A O 1
ATOM 3012 N N . ASN A 1 370 ? -13.909 7.014 37.580 1.00 81.50 370 ASN A N 1
ATOM 3013 C CA . ASN A 1 370 ? -14.687 8.091 38.204 1.00 81.50 370 ASN A CA 1
ATOM 3014 C C . ASN A 1 370 ? -15.560 8.874 37.199 1.00 81.50 370 ASN A C 1
ATOM 3016 O O . ASN A 1 370 ? -15.941 10.021 37.436 1.00 81.50 370 ASN A O 1
ATOM 3020 N N . ILE A 1 371 ? -15.891 8.245 36.069 1.00 69.31 371 ILE A N 1
ATOM 3021 C CA . ILE A 1 371 ? -16.811 8.790 35.082 1.00 69.31 371 ILE A CA 1
ATOM 3022 C C . ILE A 1 3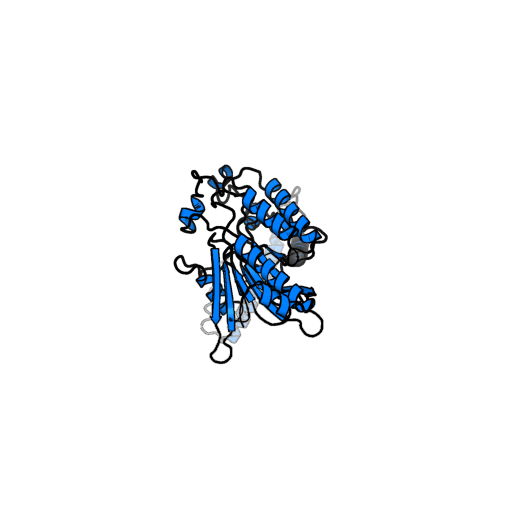71 ? -18.207 8.471 35.610 1.00 69.31 371 ILE A C 1
ATOM 3024 O O . ILE A 1 371 ? -18.699 7.348 35.489 1.00 69.31 371 ILE A O 1
ATOM 3028 N N . LYS A 1 372 ? -18.836 9.453 36.266 1.00 48.19 372 LYS A N 1
ATOM 3029 C CA . LYS A 1 372 ? -20.284 9.399 36.486 1.00 48.19 372 LYS A CA 1
ATOM 3030 C C . LYS A 1 372 ? -20.942 9.408 35.106 1.00 48.19 372 LYS A C 1
ATOM 3032 O O . LYS A 1 372 ? -20.629 10.287 34.307 1.00 48.19 372 LYS A O 1
ATOM 3037 N N . ARG A 1 373 ? -21.767 8.389 34.841 1.00 54.94 373 ARG A N 1
ATOM 3038 C CA . ARG A 1 373 ? -22.600 8.307 33.635 1.00 54.94 373 ARG A CA 1
ATOM 3039 C C . ARG A 1 373 ? -23.411 9.576 33.428 1.00 54.94 373 ARG A C 1
ATOM 3041 O O . ARG A 1 373 ? -23.881 10.127 34.452 1.00 54.94 373 ARG A O 1
#

pLDDT: mean 89.41, std 11.01, range [40.84, 98.81]

Foldseek 3Di:
DPPPDDDPVPDDPVVVVVVVVVVVVVVVVVVVVVCVVCVVVDDDPPPDDDDPDPPVVVVVVVVVVVVVVVVLDQADQEWEAEDADQAKAKEFEDEQQQPQFLQFPPVLVVVLLVLLVVAPRYAYEAAYNQHNQDDCVVPVPCVVRGPDHPLVSLVVLLVSVVVCQVVPRYAEYEDDCPNQVVCCVPPVDRSCCSNQVDPPRDHGYYYAQGWYWYWFADDPQTDTAIETGHADLPPQDDLPDRQRSQVVSCVPPVVVPHQEYEYEPLQDFDWDWDFDDPPVDTDIHIGTYFHHSGQDDDPPDPPRDQDPCSCVPSVDSGDDGAKMWMARHRDGDIDIDRHNVVSSVVSVVSRVVVVCVVVVNVVVVCVVVVDDD

Organism: NCBI:txid1618574

Sequence (373 aa):
MREVKGDFSYAPEEVKDEWMDLMTDISNASLKVERKKWEHFRPDFLDTQSRNYDAQQVLKSMSERRILYQQSKIEQMEGHIKIKTDMPITVIPIGDIHLGSVYHNHELFQKHITTIMETPGVYVLFLGNEVDNAIPAKFPANLLANSIPPQEQFKIMQYYIKMLDKDNRVLGAVVSDCHQGWSWSVAGIDGHELLYGYKGRKFPVLENGGLLHLFVGKGRNVQDYNIGLWHKQGPFNSRFNPEHALRQNRRLYHESKTDAEIGAHYHNTTASASYEGTKTEMRPVHWIRVGTYKGVPFADEKDFITDKWISEKAGTSGQRPGTALHFWADRHEIDDSIDFDTAIEKHMAIRTYALIQEMGLEERFLKLLNIKR